Protein AF-A0A8B7IA85-F1 (afdb_monomer)

Sequence (196 aa):
MTSGELALYTLALLSSCQSPRRVRALGHTVDVLRRLQERTDEEVAYLGPPRACPLPDVVLPEKPKLKFMEKVPAVPKVRREPALGGGYLHWGHFEMMRLTIGRCMDPKTMFCEFGEVKAFLTQVARKLPFPAAAVSRDTLQRMREEEEEKRLHNQNPWTFERIVTANMLGMRKYLSPYDLKFKGRYWGKFFLKHRV

Foldseek 3Di:
DPPVLVVLQVVQCVVDPDRQCFDDDPNDGDNSSVVVVVVVVVVCVVVPDPPDQPPPPDDQDPCNADDQDDQDDPDDDPDDDDQLFPPDDHSVLVVVVRVLCVVQDDPVPDDDDVVSVQVSVVVSQVPGSYRDHDDDPVRVVVLVVVVVCCVVPVPDPDFLLVCVVVCPPVCVVPDDPVCNVVRPQDDPRDGNSPHD

Mean predicted aligned error: 14.48 Å

Secondary structure (DSSP, 8-state):
--HHHHHHHHHHHHH-SS-TTSEEETTEEE-HHHHHHHHHHHHHHHT-S------TT-PPPS--SPPPPP---SS--S----TTSTT---HHHHHHHHHHHHHH--TTT----HHHHHHHHHHHHHTSSS------HHHHHHHHHHHHHHHHT---S--HHHHHHTTGGGGGGTS-HHHHHHTT-EETTEE-TT--

Nearest PDB structures (foldseek):
  7odr-assembly1_N  TM=8.904E-01  e=6.782E-14  Homo sapiens
  7of3-assembly1_N  TM=8.822E-01  e=7.663E-14  Homo sapiens
  7ods-assembly1_N  TM=8.660E-01  e=5.312E-14  Homo sapiens
  7po4-assembly1_N  TM=8.841E-01  e=4.237E-13  Homo sapiens
  8qu1-assembly1_N  TM=8.632E-01  e=1.272E-12  Homo sapiens

pLDDT: mean 78.0, std 13.22, range [48.0, 95.69]

Solvent-accessible surface area (backbone atoms only — not comparable to full-atom values): 12515 Å² total; per-residue (Å²): 127,53,75,66,56,49,52,54,50,50,56,42,51,76,72,48,96,56,63,46,70,62,39,78,55,98,93,39,79,41,46,50,59,60,54,52,48,54,51,51,51,52,53,46,58,73,69,40,77,77,85,66,81,78,64,93,83,68,78,82,60,98,70,78,66,79,76,85,77,80,90,72,70,100,58,86,76,92,70,85,76,75,48,57,33,94,88,47,76,54,67,68,55,57,52,50,46,47,53,55,50,62,73,76,54,50,88,90,77,62,78,84,50,66,77,72,50,43,60,59,40,42,55,50,24,71,72,44,71,45,98,56,78,68,73,53,75,67,58,49,49,50,56,50,50,56,50,49,49,51,52,72,67,48,82,63,91,78,43,60,54,58,42,59,74,68,38,49,96,58,49,58,82,83,50,58,81,62,40,74,78,50,46,67,33,54,58,91,68,44,76,45,85,90,57,109

Structure (mmCIF, N/CA/C/O backbone):
data_AF-A0A8B7IA85-F1
#
_entry.id   AF-A0A8B7IA85-F1
#
loop_
_atom_site.group_PDB
_atom_site.id
_atom_site.type_symbol
_atom_site.label_atom_id
_atom_site.label_alt_id
_atom_site.label_comp_id
_atom_site.label_asym_id
_atom_site.label_entity_id
_atom_site.label_seq_id
_atom_site.pdbx_PDB_ins_code
_atom_site.Cartn_x
_atom_site.Cartn_y
_atom_site.Cartn_z
_atom_site.occupancy
_atom_site.B_iso_or_equiv
_atom_site.auth_seq_id
_atom_site.auth_comp_id
_atom_site.auth_asym_id
_atom_site.auth_atom_id
_atom_site.pdbx_PDB_model_num
ATOM 1 N N . MET A 1 1 ? -45.341 -2.768 28.228 1.00 51.25 1 MET A N 1
ATOM 2 C CA . MET A 1 1 ? -44.734 -1.469 28.568 1.00 51.25 1 MET A CA 1
ATOM 3 C C . MET A 1 1 ? -43.228 -1.650 28.532 1.00 51.25 1 MET A C 1
ATOM 5 O O . MET A 1 1 ? -42.588 -1.781 29.570 1.00 51.25 1 MET A O 1
ATOM 9 N N . THR A 1 2 ? -42.665 -1.756 27.330 1.00 66.81 2 THR A N 1
ATOM 10 C CA . THR A 1 2 ? -41.214 -1.619 27.142 1.00 66.81 2 THR A CA 1
ATOM 11 C C . THR A 1 2 ? -40.814 -0.174 27.470 1.00 66.81 2 THR A C 1
ATOM 13 O O . THR A 1 2 ? -41.658 0.725 27.460 1.00 66.81 2 THR A O 1
ATOM 16 N N . SER A 1 3 ? -39.545 0.081 27.792 1.00 59.31 3 SER A N 1
ATOM 17 C CA . SER A 1 3 ? -39.068 1.444 28.088 1.00 59.31 3 SER A CA 1
ATOM 18 C C . SER A 1 3 ? -39.366 2.431 26.947 1.00 59.31 3 SER A C 1
ATOM 20 O O . SER A 1 3 ? -39.678 3.590 27.212 1.00 59.31 3 SER A O 1
ATOM 22 N N . GLY A 1 4 ? -39.358 1.954 25.695 1.00 66.56 4 GLY A N 1
ATOM 23 C CA . GLY A 1 4 ? -39.758 2.723 24.513 1.00 66.56 4 GLY A CA 1
ATOM 24 C C . GLY A 1 4 ? -41.249 3.075 24.486 1.00 66.56 4 GLY A C 1
ATOM 25 O O . GLY A 1 4 ? -41.596 4.236 24.289 1.00 66.56 4 GLY A O 1
ATOM 26 N N . GLU A 1 5 ? -42.139 2.118 24.774 1.00 65.75 5 GLU A N 1
ATOM 27 C CA . GLU A 1 5 ? -43.586 2.381 24.871 1.00 65.75 5 GLU A CA 1
ATOM 28 C C . GLU A 1 5 ? -43.911 3.410 25.965 1.00 65.75 5 GLU A C 1
ATOM 30 O O . GLU A 1 5 ? -44.776 4.264 25.778 1.00 65.75 5 GLU A O 1
ATOM 35 N N . LEU A 1 6 ? -43.203 3.348 27.099 1.00 69.44 6 LEU A N 1
ATOM 36 C CA . LEU A 1 6 ? -43.342 4.300 28.204 1.00 69.44 6 LEU A CA 1
ATOM 37 C C . LEU A 1 6 ? -42.884 5.711 27.806 1.00 69.44 6 LEU A C 1
ATOM 39 O O . LEU A 1 6 ? -43.580 6.672 28.118 1.00 69.44 6 LEU A O 1
ATOM 43 N N . ALA A 1 7 ? -41.764 5.836 27.086 1.00 70.19 7 ALA A N 1
ATOM 44 C CA . ALA A 1 7 ? -41.242 7.118 26.605 1.00 70.19 7 ALA A CA 1
ATOM 45 C C . ALA A 1 7 ? -42.155 7.778 25.556 1.00 70.19 7 ALA A C 1
ATOM 47 O O . ALA A 1 7 ? -42.387 8.985 25.590 1.00 70.19 7 ALA A O 1
ATOM 48 N N . LEU A 1 8 ? -42.729 6.988 24.645 1.00 68.25 8 LEU A N 1
ATOM 49 C CA . LEU A 1 8 ? -43.705 7.488 23.673 1.00 68.25 8 LEU A CA 1
ATOM 50 C C . LEU A 1 8 ? -44.998 7.943 24.359 1.00 68.25 8 LEU A C 1
ATOM 52 O O . LEU A 1 8 ? -45.561 8.982 24.014 1.00 68.25 8 LEU A O 1
ATOM 56 N N . TYR A 1 9 ? -45.447 7.197 25.371 1.00 69.12 9 TYR A N 1
ATOM 57 C CA . TYR A 1 9 ? -46.640 7.532 26.143 1.00 69.12 9 TYR A CA 1
ATOM 58 C C . TYR A 1 9 ? -46.458 8.805 26.984 1.00 69.12 9 TYR A C 1
ATOM 60 O O . TYR A 1 9 ? -47.377 9.621 27.057 1.00 69.12 9 TYR A O 1
ATOM 68 N N . THR A 1 10 ? -45.279 9.025 27.576 1.00 70.81 10 THR A N 1
ATOM 69 C CA . THR A 1 10 ? -44.976 10.251 28.333 1.00 70.81 10 THR A CA 1
ATOM 70 C C . THR A 1 10 ? -44.849 11.474 27.430 1.00 70.81 10 THR A C 1
ATOM 72 O O . THR A 1 10 ? -45.408 12.514 27.763 1.00 70.81 10 THR A O 1
ATOM 75 N N . LEU A 1 11 ? -44.211 11.364 26.260 1.00 68.31 11 LEU A N 1
ATOM 76 C CA . LEU A 1 11 ? -44.170 12.447 25.265 1.00 68.31 11 LEU A CA 1
ATOM 77 C C . LEU A 1 11 ? -45.572 12.818 24.754 1.00 68.31 11 LEU A C 1
ATOM 79 O O . LEU A 1 11 ? -45.899 13.997 24.594 1.00 68.31 11 LEU A O 1
ATOM 83 N N . ALA A 1 12 ? -46.427 11.817 24.544 1.00 68.25 12 ALA A N 1
ATOM 84 C CA . ALA A 1 12 ? -47.807 12.040 24.132 1.00 68.25 12 ALA A CA 1
ATOM 85 C C . ALA A 1 12 ? -48.660 12.676 25.252 1.00 68.25 12 ALA A C 1
ATOM 87 O O . ALA A 1 12 ? -49.490 13.537 24.977 1.00 68.25 12 ALA A O 1
ATOM 88 N N . LEU A 1 13 ? -48.424 12.321 26.520 1.00 65.38 13 LEU A N 1
ATOM 89 C CA . LEU A 1 13 ? -49.080 12.952 27.675 1.00 65.38 13 LEU A CA 1
ATOM 90 C C . LEU A 1 13 ? -48.620 14.394 27.917 1.00 65.38 13 LEU A C 1
ATOM 92 O O . LEU A 1 13 ? -49.440 15.243 28.259 1.00 65.38 13 LEU A O 1
ATOM 96 N N . LEU A 1 14 ? -47.327 14.677 27.733 1.00 67.19 14 LEU A N 1
ATOM 97 C CA . LEU A 1 14 ? -46.756 16.018 27.896 1.00 67.19 14 LEU A CA 1
ATOM 98 C C . LEU A 1 14 ? -47.255 17.007 26.831 1.00 67.19 14 LEU A C 1
ATOM 100 O O . LEU A 1 14 ? -47.177 18.213 27.048 1.00 67.19 14 LEU A O 1
ATOM 104 N N . SER A 1 15 ? -47.763 16.517 25.694 1.00 65.25 15 SER A N 1
ATOM 105 C CA . SER A 1 15 ? -48.155 17.358 24.559 1.00 65.25 15 SER A CA 1
ATOM 106 C C . SER A 1 15 ? -49.633 17.769 24.524 1.00 65.25 15 SER A C 1
ATOM 108 O O . SER A 1 15 ? -49.897 18.802 23.916 1.00 65.25 15 SER A O 1
ATOM 110 N N . SER A 1 16 ? -50.589 17.066 25.165 1.00 56.81 16 SER A N 1
ATOM 111 C CA . SER A 1 16 ? -51.973 17.547 25.437 1.00 56.81 16 SER A CA 1
ATOM 112 C C . SER A 1 16 ? -52.838 16.517 26.198 1.00 56.81 16 SER A C 1
ATOM 114 O O . SER A 1 16 ? -52.847 15.334 25.876 1.00 56.81 16 SER A O 1
ATOM 116 N N . CYS A 1 17 ? -53.632 16.978 27.172 1.00 55.31 17 CYS A N 1
ATOM 117 C CA . CYS A 1 17 ? -54.330 16.208 28.221 1.00 55.31 17 CYS A CA 1
ATOM 118 C C . CYS A 1 17 ? -55.519 15.290 27.813 1.00 55.31 17 CYS A C 1
ATOM 120 O O . CYS A 1 17 ? -56.555 15.301 28.477 1.00 55.31 17 CYS A O 1
ATOM 122 N N . GLN A 1 18 ? -55.407 14.437 26.793 1.00 62.06 18 GLN A N 1
ATOM 123 C CA . GLN A 1 18 ? -56.353 13.324 26.569 1.00 62.06 18 GLN A CA 1
ATOM 124 C C . GLN A 1 18 ? -55.619 12.035 26.203 1.00 62.06 18 GLN A C 1
ATOM 126 O O . GLN A 1 18 ? -54.483 12.060 25.744 1.00 62.06 18 GLN A O 1
ATOM 131 N N . SER A 1 19 ? -56.278 10.889 26.416 1.00 64.06 19 SER A N 1
ATOM 132 C CA . SER A 1 19 ? -55.722 9.569 26.107 1.00 64.06 19 SER A CA 1
ATOM 133 C C . SER A 1 19 ? -55.125 9.544 24.684 1.00 64.06 19 SER A C 1
ATOM 135 O O . SER A 1 19 ? -55.883 9.718 23.724 1.00 64.06 19 SER A O 1
ATOM 137 N N . PRO A 1 20 ? -53.814 9.282 24.517 1.00 65.50 20 PRO A N 1
ATOM 138 C CA . PRO A 1 20 ? -53.081 9.518 23.262 1.00 65.50 20 PRO A CA 1
ATOM 139 C C . PRO A 1 20 ? -53.508 8.630 22.080 1.00 65.50 20 PRO A C 1
ATOM 141 O O . PRO A 1 20 ? -53.162 8.900 20.933 1.00 65.50 20 PRO A O 1
ATOM 144 N N . ARG A 1 21 ? -54.320 7.599 22.350 1.00 66.19 21 ARG A N 1
ATOM 145 C CA . ARG A 1 21 ? -54.950 6.726 21.345 1.00 66.19 21 ARG A CA 1
ATOM 146 C C . ARG A 1 21 ? -56.191 7.327 20.678 1.00 66.19 21 ARG A C 1
ATOM 148 O O . ARG A 1 21 ? -56.665 6.805 19.676 1.00 66.19 21 ARG A O 1
ATOM 155 N N . ARG A 1 22 ? -56.788 8.365 21.269 1.00 65.62 22 ARG A N 1
ATOM 156 C CA . ARG A 1 22 ? -58.039 8.980 20.799 1.00 65.62 22 ARG A CA 1
ATOM 157 C C . ARG A 1 22 ? -57.952 10.497 20.899 1.00 65.62 22 ARG A C 1
ATOM 159 O O . ARG A 1 22 ? -58.697 11.117 21.651 1.00 65.62 22 ARG A O 1
ATOM 166 N N . VAL A 1 23 ? -57.053 11.086 20.118 1.00 67.50 23 VAL A N 1
ATOM 167 C CA . VAL A 1 23 ? -56.949 12.543 19.993 1.00 67.50 23 VAL A CA 1
ATOM 168 C C . VAL A 1 23 ? -57.817 12.986 18.821 1.00 67.50 23 VAL A C 1
ATOM 170 O O . VAL A 1 23 ? -57.671 12.484 17.709 1.00 67.50 23 VAL A O 1
ATOM 173 N N . ARG A 1 24 ? -58.771 13.888 19.058 1.00 63.16 24 ARG A N 1
ATOM 174 C CA . ARG A 1 24 ? -59.610 14.447 17.989 1.00 63.16 24 ARG A CA 1
ATOM 175 C C . ARG A 1 24 ? -58.941 15.692 17.417 1.00 63.16 24 ARG A C 1
ATOM 177 O O . ARG A 1 24 ? -58.826 16.692 18.114 1.00 63.16 24 ARG A O 1
ATOM 184 N N . ALA A 1 25 ? -58.548 15.640 16.149 1.00 63.09 25 ALA A N 1
ATOM 185 C CA . ALA A 1 25 ? -58.023 16.781 15.406 1.00 63.09 25 ALA A CA 1
ATOM 186 C C . ALA A 1 25 ? -58.759 16.883 14.061 1.00 63.09 25 ALA A C 1
ATOM 188 O O . ALA A 1 25 ? -58.946 15.873 13.386 1.00 63.09 25 ALA A O 1
ATOM 189 N N . LEU A 1 26 ? -59.215 18.087 13.689 1.00 62.44 26 LEU A N 1
ATOM 190 C CA . LEU A 1 26 ? -59.900 18.363 12.410 1.00 62.44 26 LEU A CA 1
ATOM 191 C C . LEU A 1 26 ? -61.095 17.428 12.106 1.00 62.44 26 LEU A C 1
ATOM 193 O O . LEU A 1 26 ? -61.311 17.034 10.968 1.00 62.44 26 LEU A O 1
ATOM 197 N N . GLY A 1 27 ? -61.862 17.037 13.130 1.00 68.31 27 GLY A N 1
ATOM 198 C CA . GLY A 1 27 ? -63.028 16.154 12.973 1.00 68.31 27 GLY A CA 1
ATOM 199 C C . GLY A 1 27 ? -62.714 14.653 12.883 1.00 68.31 27 GLY A C 1
ATOM 200 O O . GLY A 1 27 ? -63.641 13.847 12.873 1.00 68.31 27 GLY A O 1
ATOM 201 N N . HIS A 1 28 ? -61.438 14.257 12.906 1.00 71.62 28 HIS A N 1
ATOM 202 C CA . HIS A 1 28 ? -61.013 12.857 12.860 1.00 71.62 28 HIS A CA 1
ATOM 203 C C . HIS A 1 28 ? -60.334 12.423 14.165 1.00 71.62 28 HIS A C 1
ATOM 205 O O . HIS A 1 28 ? -59.654 13.203 14.832 1.00 71.62 28 HIS A O 1
ATOM 211 N N . THR A 1 29 ? -60.522 11.159 14.549 1.00 74.06 29 THR A N 1
ATOM 212 C CA . THR A 1 29 ? -59.784 10.531 15.653 1.00 74.06 29 THR A CA 1
ATOM 213 C C . THR A 1 29 ? -58.438 10.028 15.147 1.00 74.06 29 THR A C 1
ATOM 215 O O . THR A 1 29 ? -58.395 9.144 14.293 1.00 74.06 29 THR A O 1
ATOM 218 N N . VAL A 1 30 ? -57.352 10.575 15.684 1.00 70.56 30 VAL A N 1
ATOM 219 C CA . VAL A 1 30 ? -55.972 10.234 15.338 1.00 70.56 30 VAL A CA 1
ATOM 220 C C . VAL A 1 30 ? -55.330 9.504 16.517 1.00 70.56 30 VAL A C 1
ATOM 222 O O . VAL A 1 30 ? -55.415 9.957 17.662 1.00 70.56 30 VAL A O 1
ATOM 225 N N . ASP A 1 31 ? -54.695 8.366 16.229 1.00 76.06 31 ASP A N 1
ATOM 226 C CA . ASP A 1 31 ? -53.862 7.642 17.191 1.00 76.06 31 ASP A CA 1
ATOM 227 C C . ASP A 1 31 ? -52.425 8.166 17.101 1.00 76.06 31 ASP A C 1
ATOM 229 O O . ASP A 1 31 ? -51.689 7.888 16.148 1.00 76.06 31 ASP A O 1
ATOM 233 N N . VAL A 1 32 ? -52.046 8.976 18.088 1.00 73.62 32 VAL A N 1
ATOM 234 C CA . VAL A 1 32 ? -50.748 9.654 18.124 1.00 73.62 32 VAL A CA 1
ATOM 235 C C . VAL A 1 32 ? -49.622 8.652 18.377 1.00 73.62 32 VAL A C 1
ATOM 237 O O . 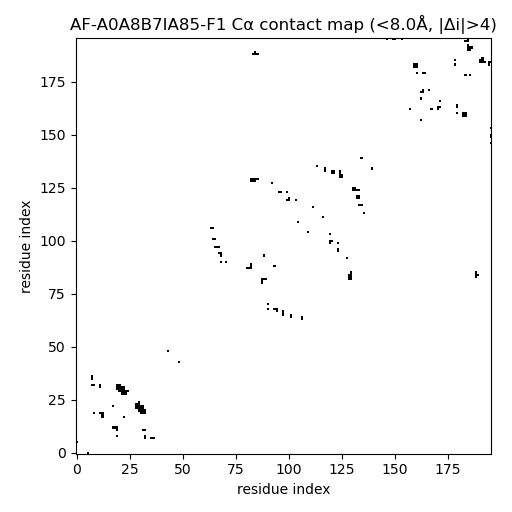VAL A 1 32 ? -48.528 8.828 17.847 1.00 73.62 32 VAL A O 1
ATOM 240 N N . LEU A 1 33 ? -49.886 7.560 19.106 1.00 74.44 33 LEU A N 1
ATOM 241 C CA . LEU A 1 33 ? -48.872 6.541 19.392 1.00 74.44 33 LEU A CA 1
ATOM 242 C C . LEU A 1 33 ? -48.433 5.827 18.117 1.00 74.44 33 LEU A C 1
ATOM 244 O O . LEU A 1 33 ? -47.240 5.635 17.909 1.00 74.44 33 LEU A O 1
ATOM 248 N N . ARG A 1 34 ? -49.385 5.489 17.240 1.00 77.56 34 ARG A N 1
ATOM 249 C CA . ARG A 1 34 ? -49.077 4.821 15.970 1.00 77.56 34 ARG A CA 1
ATOM 250 C C . ARG A 1 34 ? -48.246 5.712 15.051 1.00 77.56 34 ARG A C 1
ATOM 252 O O . ARG A 1 34 ? -47.284 5.247 14.459 1.00 77.56 34 ARG A O 1
ATOM 259 N N . ARG A 1 35 ? -48.588 7.002 14.978 1.00 77.44 35 ARG A N 1
ATOM 260 C CA . ARG A 1 35 ? -47.853 7.992 14.175 1.00 77.44 35 ARG A CA 1
ATOM 261 C C . ARG A 1 35 ? -46.441 8.239 14.690 1.00 77.44 35 ARG A C 1
ATOM 263 O O . ARG A 1 35 ? -45.520 8.353 13.890 1.00 77.44 35 ARG A O 1
ATOM 270 N N . LEU A 1 36 ? -46.278 8.339 16.008 1.00 73.75 36 LEU A N 1
ATOM 271 C CA . LEU A 1 36 ? -44.959 8.501 16.609 1.00 73.75 36 LEU A CA 1
ATOM 272 C C . LEU A 1 36 ? -44.107 7.249 16.404 1.00 73.75 36 LEU A C 1
ATOM 274 O O . LEU A 1 36 ? -42.955 7.397 16.021 1.00 73.75 36 LEU A O 1
ATOM 278 N N . GLN A 1 37 ? -44.691 6.056 16.567 1.00 80.69 37 GLN A N 1
ATOM 279 C CA . GLN A 1 37 ? -44.028 4.776 16.309 1.00 80.69 37 GLN A CA 1
ATOM 280 C C . GLN A 1 37 ? -43.561 4.665 14.849 1.00 80.69 37 GLN A C 1
ATOM 282 O O . GLN A 1 37 ? -42.383 4.421 14.613 1.00 80.69 37 GLN A O 1
ATOM 287 N N . GLU A 1 38 ? -44.451 4.933 13.883 1.00 81.50 38 GLU A N 1
ATOM 288 C CA . GLU A 1 38 ? -44.131 4.945 12.445 1.00 81.50 38 GLU A CA 1
ATOM 289 C C . GLU A 1 38 ? -42.947 5.881 12.147 1.00 81.50 38 GLU A C 1
ATOM 291 O O . GLU A 1 38 ? -41.993 5.485 11.484 1.00 81.50 38 GLU A O 1
ATOM 296 N N . ARG A 1 39 ? -42.956 7.102 12.698 1.00 79.44 39 ARG A N 1
ATOM 297 C CA . ARG A 1 39 ? -41.880 8.075 12.471 1.00 79.44 39 ARG A CA 1
ATOM 298 C C . ARG A 1 39 ? -40.568 7.679 13.151 1.00 79.44 39 ARG A C 1
ATOM 300 O O . ARG A 1 39 ? -39.503 7.899 12.583 1.00 79.44 39 ARG A O 1
ATOM 307 N N . THR A 1 40 ? -40.622 7.102 14.353 1.00 79.50 40 THR A N 1
ATOM 308 C CA . THR A 1 40 ? -39.421 6.567 15.007 1.00 79.50 40 THR A CA 1
ATOM 309 C C . THR A 1 40 ? -38.856 5.376 14.247 1.00 79.50 40 THR A C 1
ATOM 311 O O . THR A 1 40 ? -37.643 5.280 14.127 1.00 79.50 40 THR A O 1
ATOM 314 N N . ASP A 1 41 ? -39.700 4.510 13.685 1.00 78.12 41 ASP A N 1
ATOM 315 C CA . ASP A 1 41 ? -39.254 3.364 12.889 1.00 78.12 41 ASP A CA 1
ATOM 316 C C . ASP A 1 41 ? -38.630 3.827 11.558 1.00 78.12 41 ASP A C 1
ATOM 318 O O . ASP A 1 41 ? -37.598 3.295 11.149 1.00 78.12 41 ASP A O 1
ATOM 322 N N . GLU A 1 42 ? -39.179 4.868 10.920 1.00 79.44 42 GLU A N 1
ATOM 323 C CA . GLU A 1 42 ? -38.586 5.529 9.744 1.00 79.44 42 GLU A CA 1
ATOM 324 C C . GLU A 1 42 ? -37.231 6.186 10.059 1.00 79.44 42 GLU A C 1
ATOM 326 O O . GLU A 1 42 ? -36.266 6.017 9.309 1.00 79.44 42 GLU A O 1
ATOM 331 N N . GLU A 1 43 ? -37.120 6.907 11.180 1.00 73.88 43 GLU A N 1
ATOM 332 C CA . GLU A 1 43 ? -35.859 7.526 11.608 1.00 73.88 43 GLU A CA 1
ATOM 333 C C . GLU A 1 43 ? -34.810 6.470 11.999 1.00 73.88 43 GLU A C 1
ATOM 335 O O . GLU A 1 43 ? -33.641 6.596 11.630 1.00 73.88 43 GLU A O 1
ATOM 340 N N . VAL A 1 44 ? -35.208 5.386 12.671 1.00 71.94 44 VAL A N 1
ATOM 341 C CA . VAL A 1 44 ? -34.321 4.258 13.005 1.00 71.94 44 VAL A CA 1
ATOM 342 C C . VAL A 1 44 ? -33.887 3.499 11.746 1.00 71.94 44 VAL A C 1
ATOM 344 O O . VAL A 1 44 ? -32.727 3.105 11.648 1.00 71.94 44 VAL A O 1
ATOM 347 N N . ALA A 1 45 ? -34.759 3.349 10.744 1.00 73.44 45 ALA A N 1
ATOM 348 C CA . ALA A 1 45 ? -34.395 2.768 9.451 1.00 73.44 45 ALA A CA 1
ATOM 349 C C . ALA A 1 45 ? -33.377 3.637 8.687 1.00 73.44 45 ALA A C 1
ATOM 351 O O . ALA A 1 45 ? -32.454 3.096 8.074 1.00 73.44 45 ALA A O 1
ATOM 352 N N . TYR A 1 46 ? -33.493 4.969 8.762 1.00 67.94 46 TYR A N 1
ATOM 353 C CA . TYR A 1 46 ? -32.526 5.907 8.173 1.00 67.94 46 TYR A CA 1
ATOM 354 C C . TYR A 1 46 ? -31.159 5.874 8.875 1.00 67.94 46 TYR A C 1
ATOM 356 O O . TYR A 1 46 ? -30.121 6.014 8.228 1.00 67.94 46 TYR A O 1
ATOM 364 N N . LEU A 1 47 ? -31.140 5.638 10.190 1.00 68.06 47 LEU A N 1
ATOM 365 C CA . LEU A 1 47 ? -29.908 5.455 10.965 1.00 68.06 47 LEU A CA 1
ATOM 366 C C . LEU A 1 47 ? -29.210 4.111 10.679 1.00 68.06 47 LEU A C 1
ATOM 368 O O . LEU A 1 47 ? -28.065 3.913 11.097 1.00 68.06 47 LEU A O 1
ATOM 372 N N . GLY A 1 48 ? -29.864 3.228 9.916 1.00 60.06 48 GLY A N 1
ATOM 373 C CA . GLY A 1 48 ? -29.412 1.872 9.639 1.00 60.06 48 GLY A CA 1
ATOM 374 C C . GLY A 1 48 ? -29.535 0.969 10.871 1.00 60.06 48 GLY A C 1
ATOM 375 O O . GLY A 1 48 ? -29.699 1.451 11.995 1.00 60.06 48 GLY A O 1
ATOM 376 N N . PRO A 1 49 ? -29.452 -0.364 10.700 1.00 62.53 49 PRO A N 1
ATOM 377 C CA . PRO A 1 49 ? -29.359 -1.250 11.852 1.00 62.53 49 PRO A CA 1
ATOM 378 C C . PRO A 1 49 ? -28.177 -0.802 12.728 1.00 62.53 49 PRO A C 1
ATOM 380 O O . PRO A 1 49 ? -27.144 -0.397 12.175 1.00 62.53 49 PRO A O 1
ATOM 383 N N . PRO A 1 50 ? -28.287 -0.872 14.076 1.00 55.28 50 PRO A N 1
ATOM 384 C CA . PRO A 1 50 ? -27.122 -0.679 14.926 1.00 55.28 50 PRO A CA 1
ATOM 385 C C . PRO A 1 50 ? -26.023 -1.573 14.371 1.00 55.28 50 PRO A C 1
ATOM 387 O O . PRO A 1 50 ? -26.309 -2.707 13.975 1.00 55.28 50 PRO A O 1
ATOM 390 N N . ARG A 1 51 ? -24.797 -1.048 14.279 1.00 53.16 51 ARG A N 1
ATOM 391 C CA . ARG A 1 51 ? -23.630 -1.822 13.851 1.00 53.16 51 ARG A CA 1
ATOM 392 C C . ARG A 1 51 ? -23.440 -2.955 14.856 1.00 53.16 51 ARG A C 1
ATOM 394 O O . ARG A 1 51 ? -22.707 -2.820 15.828 1.00 53.16 51 ARG A O 1
ATOM 401 N N . ALA A 1 52 ? -24.190 -4.037 14.679 1.00 48.00 52 ALA A N 1
ATOM 402 C CA . ALA A 1 52 ? -24.032 -5.262 15.419 1.00 48.00 52 ALA A CA 1
ATOM 403 C C . ALA A 1 52 ? -22.585 -5.657 15.194 1.00 48.00 52 ALA A C 1
ATOM 405 O O . ALA A 1 52 ? -22.172 -5.703 14.035 1.00 48.00 52 ALA A O 1
ATOM 406 N N . CYS A 1 53 ? -21.833 -5.850 16.281 1.00 49.09 53 CYS A N 1
ATOM 407 C CA . CYS A 1 53 ? -20.442 -6.269 16.231 1.00 49.09 53 CYS A CA 1
ATOM 408 C C . CYS A 1 53 ? -20.329 -7.416 15.220 1.00 49.09 53 CYS A C 1
ATOM 410 O O . CYS A 1 53 ? -20.777 -8.529 15.516 1.00 49.09 53 CYS A O 1
ATOM 412 N N . PRO A 1 54 ? -19.803 -7.163 14.011 1.00 56.25 54 PRO A N 1
ATOM 413 C CA . PRO A 1 54 ? -19.525 -8.250 13.110 1.00 56.25 54 PRO A CA 1
ATOM 414 C C . PRO A 1 54 ? -18.328 -8.959 13.735 1.00 56.25 54 PRO A C 1
ATOM 416 O O . PRO A 1 54 ? -17.505 -8.315 14.382 1.00 56.25 54 PRO A O 1
ATOM 419 N N . LEU A 1 55 ? -18.188 -10.256 13.502 1.00 57.56 55 LEU A N 1
ATOM 420 C CA . LEU A 1 55 ? -17.126 -11.128 14.026 1.00 57.56 55 LEU A CA 1
ATOM 421 C C . LEU A 1 55 ? -17.455 -11.863 15.348 1.00 57.56 55 LEU A C 1
ATOM 423 O O . LEU A 1 55 ? -16.688 -11.770 16.307 1.00 57.56 55 LEU A O 1
ATOM 427 N N . PRO A 1 56 ? -18.514 -12.696 15.389 1.00 57.72 56 PRO A N 1
ATOM 428 C CA . PRO A 1 56 ? -18.599 -13.779 16.377 1.00 57.72 56 PRO A CA 1
ATOM 429 C C . PRO A 1 56 ? -17.444 -14.798 16.247 1.00 57.72 56 PRO A C 1
ATOM 431 O O . PRO A 1 56 ? -17.120 -15.478 17.215 1.00 57.72 56 PRO A O 1
ATOM 434 N N . ASP A 1 57 ? -16.783 -14.864 15.083 1.00 65.69 57 ASP A N 1
ATOM 435 C CA . ASP A 1 57 ? -15.780 -15.895 14.767 1.00 65.69 57 ASP A CA 1
ATOM 436 C C . ASP A 1 57 ? -14.319 -15.465 15.007 1.00 65.69 57 ASP A C 1
ATOM 438 O O . ASP A 1 57 ? -13.394 -16.254 14.802 1.00 65.69 57 ASP A O 1
ATOM 442 N N . VAL A 1 58 ? -14.064 -14.215 15.415 1.00 68.75 58 VAL A N 1
ATOM 443 C CA . VAL A 1 58 ? -12.692 -13.721 15.634 1.00 68.75 58 VAL A CA 1
ATOM 444 C C . VAL A 1 58 ? -12.340 -13.809 17.112 1.00 68.75 58 VAL A C 1
ATOM 446 O O . VAL A 1 58 ? -12.660 -12.932 17.909 1.00 68.75 58 VAL A O 1
ATOM 449 N N . VAL A 1 59 ? -11.632 -14.878 17.471 1.00 71.06 59 VAL A N 1
ATOM 450 C CA . VAL A 1 59 ? -11.090 -15.075 18.818 1.00 71.06 59 VAL A CA 1
ATOM 451 C C . VAL A 1 59 ? -9.747 -14.353 18.941 1.00 71.06 59 VAL A C 1
ATOM 453 O O . VAL A 1 59 ? -8.815 -14.604 18.172 1.00 71.06 59 VAL A O 1
ATOM 456 N N . LEU A 1 60 ? -9.630 -13.455 19.922 1.00 71.38 60 LEU A N 1
ATOM 457 C CA . LEU A 1 60 ? -8.363 -12.795 20.237 1.00 71.38 60 LEU A CA 1
ATOM 458 C C . LEU A 1 60 ? -7.387 -13.793 20.888 1.00 71.38 60 LEU A C 1
ATOM 460 O O . LEU A 1 60 ? -7.779 -14.530 21.793 1.00 71.38 60 LEU A O 1
ATOM 464 N N . PRO A 1 61 ? -6.104 -13.809 20.484 1.00 78.88 61 PRO A N 1
ATOM 465 C CA . PRO A 1 61 ? -5.105 -14.664 21.115 1.00 78.88 61 PRO A CA 1
ATOM 466 C C . PRO A 1 61 ? -4.782 -14.188 22.541 1.00 78.88 61 PRO A C 1
ATOM 468 O O . PRO A 1 61 ? -4.837 -12.993 22.829 1.00 78.88 61 PRO A O 1
ATOM 471 N N . GLU A 1 62 ? -4.324 -15.099 23.411 1.00 77.69 62 GLU A N 1
ATOM 472 C CA . GLU A 1 62 ? -3.961 -14.802 24.815 1.00 77.69 62 GLU A CA 1
ATOM 473 C C . GLU A 1 62 ? -2.919 -13.677 24.969 1.00 77.69 62 GLU A C 1
ATOM 475 O O . GLU A 1 62 ? -2.860 -12.987 25.988 1.00 77.69 62 GLU A O 1
ATOM 480 N N . LYS A 1 63 ? -2.082 -13.472 23.943 1.00 80.25 63 LYS A N 1
ATOM 481 C CA . LYS A 1 63 ? -1.076 -12.403 23.873 1.00 80.25 63 LYS A CA 1
ATOM 482 C C . LYS A 1 63 ? -1.381 -11.475 22.691 1.00 80.25 63 LYS A C 1
ATOM 484 O O . LYS A 1 63 ? -0.749 -11.609 21.644 1.00 80.25 63 LYS A O 1
ATOM 489 N N . PRO A 1 64 ? -2.313 -10.518 22.850 1.00 74.88 64 PRO A N 1
ATOM 490 C CA . PRO A 1 64 ? -2.755 -9.642 21.761 1.00 74.88 64 PRO A CA 1
ATOM 491 C C . PRO A 1 64 ? -1.748 -8.528 21.436 1.00 74.88 64 PRO A C 1
ATOM 493 O O . PRO A 1 64 ? -1.795 -7.931 20.365 1.00 74.88 64 PRO A O 1
ATOM 496 N N . LYS A 1 65 ? -0.813 -8.235 22.350 1.00 80.00 65 LYS A N 1
ATOM 497 C CA . LYS A 1 65 ? 0.212 -7.202 22.158 1.00 80.00 65 LYS A CA 1
ATOM 498 C C . LYS A 1 65 ? 1.403 -7.740 21.365 1.00 80.00 65 LYS A C 1
ATOM 500 O O . LYS A 1 65 ? 1.835 -8.876 21.553 1.00 80.00 65 LYS A O 1
ATOM 505 N N . LEU A 1 66 ? 1.988 -6.875 20.538 1.00 79.25 66 LEU A N 1
ATOM 506 C CA . LEU A 1 66 ? 3.200 -7.179 19.779 1.00 79.25 66 LEU A CA 1
ATOM 507 C C . LEU A 1 66 ? 4.356 -7.574 20.710 1.00 79.25 66 LEU A C 1
ATOM 509 O O . LEU A 1 66 ? 4.678 -6.857 21.666 1.00 79.25 66 LEU A O 1
ATOM 513 N N . LYS A 1 67 ? 4.998 -8.708 20.401 1.00 78.56 67 LYS A N 1
ATOM 514 C CA . LYS A 1 67 ? 6.166 -9.202 21.137 1.00 78.56 67 LYS A CA 1
ATOM 515 C C . LYS A 1 67 ? 7.287 -8.168 21.082 1.00 78.56 67 LYS A C 1
ATOM 517 O O . LYS A 1 67 ? 7.550 -7.570 20.040 1.00 78.56 67 LYS A O 1
ATOM 522 N N . PHE A 1 68 ? 7.943 -7.964 22.219 1.00 79.88 68 PHE A N 1
ATOM 523 C CA . PHE A 1 68 ? 9.184 -7.207 22.252 1.00 79.88 68 PHE A CA 1
ATOM 524 C C . PHE A 1 68 ? 10.237 -7.938 21.413 1.00 79.88 68 PHE A C 1
ATOM 526 O O . PHE A 1 68 ? 10.371 -9.157 21.515 1.00 79.88 68 PHE A O 1
ATOM 533 N N . MET A 1 69 ? 10.949 -7.197 20.566 1.00 72.31 69 MET A N 1
ATOM 534 C CA . MET A 1 69 ? 12.062 -7.733 19.791 1.00 72.31 69 MET A CA 1
ATOM 535 C C . MET A 1 69 ? 13.364 -7.311 20.460 1.00 72.31 69 MET A C 1
ATOM 537 O O . MET A 1 69 ? 13.648 -6.116 20.577 1.00 72.31 69 MET A O 1
ATOM 541 N N . GLU A 1 70 ? 14.167 -8.287 20.877 1.00 70.19 70 GLU A N 1
ATOM 542 C CA . GLU A 1 70 ? 15.505 -8.016 21.391 1.00 70.19 70 GLU A CA 1
ATOM 543 C C . GLU A 1 70 ? 16.381 -7.367 20.312 1.00 70.19 70 GLU A C 1
ATOM 545 O O . GLU A 1 70 ? 16.295 -7.661 19.114 1.00 70.19 70 GLU A O 1
ATOM 550 N N . LYS A 1 71 ? 17.233 -6.440 20.741 1.00 66.31 71 LYS A N 1
ATOM 551 C CA . LYS A 1 71 ? 18.164 -5.727 19.869 1.00 66.31 71 LYS A CA 1
ATOM 552 C C . LYS A 1 71 ? 19.338 -6.651 19.529 1.00 66.31 71 LYS A C 1
ATOM 554 O O . LYS A 1 71 ? 20.306 -6.681 20.278 1.00 66.31 71 LYS A O 1
ATOM 559 N N . VAL A 1 72 ? 19.289 -7.391 18.416 1.00 58.59 72 VAL A N 1
ATOM 560 C CA . VAL A 1 72 ? 20.407 -8.284 18.024 1.00 58.59 72 VAL A CA 1
ATOM 561 C C . VAL A 1 72 ? 20.673 -8.269 16.498 1.00 58.59 72 VAL A C 1
ATOM 563 O O . VAL A 1 72 ? 19.765 -7.947 15.726 1.00 58.59 72 VAL A O 1
ATOM 566 N N . PRO A 1 73 ? 21.930 -8.500 16.038 1.00 58.00 73 PRO A N 1
ATOM 567 C CA . PRO A 1 73 ? 22.792 -9.588 16.499 1.00 58.00 73 PRO A CA 1
ATOM 568 C C . PRO A 1 73 ? 24.010 -9.142 17.326 1.00 58.00 73 PRO A C 1
ATOM 570 O O . PRO A 1 73 ? 24.539 -8.051 17.139 1.00 58.00 73 PRO A O 1
ATOM 573 N N . ALA A 1 74 ? 24.516 -10.057 18.160 1.00 57.12 74 ALA A N 1
ATOM 574 C CA . ALA A 1 74 ? 25.848 -10.022 18.774 1.00 57.12 74 ALA A CA 1
ATOM 575 C C . ALA A 1 74 ? 26.987 -10.163 17.734 1.00 57.12 74 ALA A C 1
ATOM 577 O O . ALA A 1 74 ? 28.153 -10.293 18.087 1.00 57.12 74 ALA A O 1
ATOM 578 N N . VAL A 1 75 ? 26.646 -10.139 16.441 1.00 57.62 75 VAL A N 1
ATOM 579 C CA . VAL A 1 75 ? 27.567 -10.198 15.309 1.00 57.62 75 VAL A CA 1
ATOM 580 C C . VAL A 1 75 ? 27.668 -8.793 14.705 1.00 57.62 75 VAL A C 1
ATOM 582 O O . VAL A 1 75 ? 26.642 -8.223 14.312 1.00 57.62 75 VAL A O 1
ATOM 585 N N . PRO A 1 76 ? 28.870 -8.205 14.608 1.00 56.09 76 PRO A N 1
ATOM 586 C CA . PRO A 1 76 ? 29.036 -6.882 14.026 1.00 56.09 76 PRO A CA 1
ATOM 587 C C . PRO A 1 76 ? 28.648 -6.912 12.542 1.00 56.09 76 PRO A C 1
ATOM 589 O O . PRO A 1 76 ? 29.212 -7.653 11.740 1.00 56.09 76 PRO A O 1
ATOM 592 N N . LYS A 1 77 ? 27.661 -6.097 12.153 1.00 57.78 77 LYS A N 1
ATOM 593 C CA . LYS A 1 77 ? 27.294 -5.925 10.740 1.00 57.78 77 LYS A CA 1
ATOM 594 C C . LYS A 1 77 ? 28.390 -5.126 10.028 1.00 57.78 77 LYS A C 1
ATOM 596 O O . LYS A 1 77 ? 28.579 -3.951 10.329 1.00 57.78 77 LYS A O 1
ATOM 601 N N . VAL A 1 78 ? 29.061 -5.758 9.063 1.00 61.22 78 VAL A N 1
ATOM 602 C CA . VAL A 1 78 ? 30.222 -5.217 8.324 1.00 61.22 78 VAL A CA 1
ATOM 603 C C . VAL A 1 78 ? 29.849 -4.083 7.348 1.00 61.22 78 VAL A C 1
ATOM 605 O O . VAL A 1 78 ? 30.699 -3.273 6.993 1.00 61.22 78 VAL A O 1
ATOM 608 N N . ARG A 1 79 ? 28.574 -3.938 6.951 1.00 53.00 79 ARG A N 1
ATOM 609 C CA . ARG A 1 79 ? 28.112 -2.824 6.100 1.00 53.00 79 ARG A CA 1
ATOM 610 C C . ARG A 1 79 ? 26.669 -2.441 6.437 1.00 53.00 79 ARG A C 1
ATOM 612 O O . ARG A 1 79 ? 25.785 -3.294 6.461 1.00 53.00 79 ARG A O 1
ATOM 619 N N . ARG A 1 80 ? 26.427 -1.162 6.745 1.00 55.09 80 ARG A N 1
ATOM 620 C CA . ARG A 1 80 ? 25.084 -0.617 7.006 1.00 55.09 80 ARG A CA 1
ATOM 621 C C . ARG A 1 80 ? 24.518 -0.092 5.692 1.00 55.09 80 ARG A C 1
ATOM 623 O O . ARG A 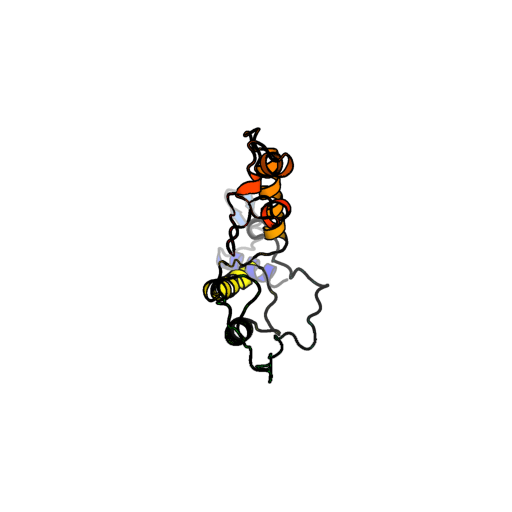1 80 ? 24.900 0.988 5.256 1.00 55.09 80 ARG A O 1
ATOM 630 N N . GLU A 1 81 ? 23.643 -0.854 5.047 1.00 54.75 81 GLU A N 1
ATOM 631 C CA . GLU A 1 81 ? 22.857 -0.301 3.945 1.00 54.75 81 GLU A CA 1
ATOM 632 C C . GLU A 1 81 ? 21.828 0.696 4.500 1.00 54.75 81 GLU A C 1
ATOM 634 O O . GLU A 1 81 ? 21.247 0.449 5.563 1.00 54.75 81 GLU A O 1
ATOM 639 N N . PRO A 1 82 ? 21.622 1.848 3.838 1.00 56.56 82 PRO A N 1
ATOM 640 C CA . PRO A 1 82 ? 20.659 2.835 4.295 1.00 56.56 82 PRO A CA 1
ATOM 641 C C . PRO A 1 82 ? 19.246 2.243 4.254 1.00 56.56 82 PRO A C 1
ATOM 643 O O . PRO A 1 82 ? 18.849 1.641 3.258 1.00 56.56 82 PRO A O 1
ATOM 646 N N . ALA A 1 83 ? 18.461 2.484 5.308 1.00 55.31 83 ALA A N 1
ATOM 647 C CA . ALA A 1 83 ? 17.088 1.995 5.502 1.00 55.31 83 ALA A CA 1
ATOM 648 C C . ALA A 1 83 ? 16.052 2.537 4.488 1.00 55.31 83 ALA A C 1
ATOM 650 O O . ALA A 1 83 ? 14.856 2.541 4.744 1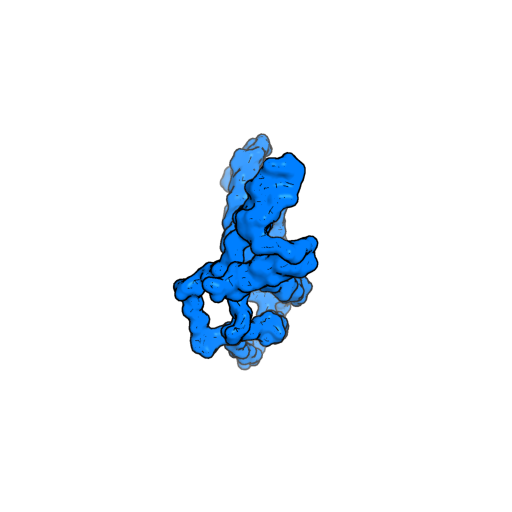.00 55.31 83 ALA A O 1
ATOM 651 N N . LEU A 1 84 ? 16.499 3.037 3.339 1.00 55.56 84 LEU A N 1
ATOM 652 C CA . LEU A 1 84 ? 15.684 3.708 2.332 1.00 55.56 84 LEU A CA 1
ATOM 653 C C . LEU A 1 84 ? 14.954 2.726 1.393 1.00 55.56 84 LEU A C 1
ATOM 655 O O . LEU A 1 84 ? 14.225 3.173 0.511 1.00 55.56 84 LEU A O 1
ATOM 659 N N . GLY A 1 85 ? 15.194 1.416 1.523 1.00 54.53 85 GLY A N 1
ATOM 660 C CA . GLY A 1 85 ? 14.535 0.358 0.753 1.00 54.53 85 GLY A CA 1
ATOM 661 C C . GLY A 1 85 ? 13.729 -0.582 1.649 1.00 54.53 85 GLY A C 1
ATOM 662 O O . GLY A 1 85 ? 14.133 -0.881 2.776 1.00 54.53 85 GLY A O 1
ATOM 663 N N . GLY A 1 86 ? 12.582 -1.052 1.151 1.00 55.12 86 GLY A N 1
ATOM 664 C CA . GLY A 1 86 ? 11.768 -2.053 1.842 1.00 55.12 86 GLY A CA 1
ATOM 665 C C . GLY A 1 86 ? 12.576 -3.333 2.072 1.00 55.12 86 GLY A C 1
ATOM 666 O O . GLY A 1 86 ? 13.063 -3.928 1.117 1.00 55.12 86 GLY A O 1
ATOM 667 N N . GLY A 1 87 ? 12.752 -3.727 3.336 1.00 61.47 87 GLY A N 1
ATOM 668 C CA . GLY A 1 87 ? 13.505 -4.927 3.731 1.00 61.47 87 GLY A CA 1
ATOM 669 C C . GLY A 1 87 ? 14.592 -4.685 4.783 1.00 61.47 87 GLY A C 1
ATOM 670 O O . GLY A 1 87 ? 14.924 -5.602 5.529 1.00 61.47 87 GLY A O 1
ATOM 671 N N . TYR A 1 88 ? 15.079 -3.448 4.931 1.00 65.50 88 TYR A N 1
ATOM 672 C CA . TYR A 1 88 ? 16.140 -3.102 5.888 1.00 65.50 88 TYR A CA 1
ATOM 673 C C . TYR A 1 88 ? 15.653 -2.089 6.928 1.00 65.50 88 TYR A C 1
ATOM 675 O O . TYR A 1 88 ? 16.078 -0.936 6.969 1.00 65.50 88 TYR A O 1
ATOM 683 N N . LEU A 1 89 ? 14.738 -2.518 7.799 1.00 72.50 89 LEU A N 1
ATOM 684 C CA . LEU A 1 89 ? 14.360 -1.732 8.971 1.00 72.50 89 LEU A CA 1
ATOM 685 C C . LEU A 1 89 ? 15.358 -1.975 1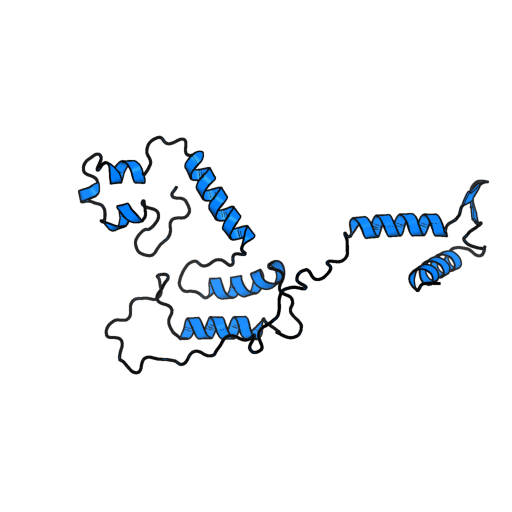0.109 1.00 72.50 89 LEU A C 1
ATOM 687 O O . LEU A 1 89 ? 15.631 -3.107 10.503 1.00 72.50 89 LEU A O 1
ATOM 691 N N . HIS A 1 90 ? 15.907 -0.897 10.668 1.00 75.44 90 HIS A N 1
ATOM 692 C CA . HIS A 1 90 ? 16.632 -0.973 11.932 1.00 75.44 90 HIS A CA 1
ATOM 693 C C . HIS A 1 90 ? 15.704 -1.337 13.097 1.00 75.44 90 HIS A C 1
ATOM 695 O O . HIS A 1 90 ? 14.516 -1.017 13.078 1.00 75.44 90 HIS A O 1
ATOM 701 N N . TRP A 1 91 ? 16.283 -1.924 14.150 1.00 78.50 91 TRP A N 1
ATOM 702 C CA . TRP A 1 91 ? 15.595 -2.241 15.409 1.00 78.50 91 TRP A CA 1
ATOM 703 C C . TRP A 1 91 ? 14.752 -1.068 15.942 1.00 78.50 91 TRP A C 1
ATOM 705 O O . TRP A 1 91 ? 13.613 -1.267 16.348 1.00 78.50 91 TRP A O 1
ATOM 715 N N . GLY A 1 92 ? 15.256 0.168 15.838 1.00 80.31 92 GLY A N 1
ATOM 716 C CA . GLY A 1 92 ? 14.519 1.363 16.261 1.00 80.31 92 GLY A CA 1
ATOM 717 C C . GLY A 1 92 ? 13.195 1.584 15.518 1.00 80.31 92 GLY A C 1
ATOM 718 O O . GLY A 1 92 ? 12.240 2.059 16.122 1.00 80.31 92 GLY A O 1
ATOM 719 N N . HIS A 1 93 ? 13.088 1.194 14.242 1.00 83.25 93 HIS A N 1
ATOM 720 C CA . HIS A 1 93 ? 11.820 1.274 13.513 1.00 83.25 93 HIS A CA 1
ATOM 721 C C . HIS A 1 93 ? 10.818 0.223 14.004 1.00 83.25 93 HIS A C 1
ATOM 723 O O . HIS A 1 93 ? 9.640 0.539 14.141 1.00 83.25 93 HIS A O 1
ATOM 729 N N . PHE A 1 94 ? 11.274 -0.997 14.309 1.00 81.38 94 PHE A N 1
ATOM 730 C CA . PHE A 1 94 ? 10.419 -2.041 14.885 1.00 81.38 94 PHE A CA 1
ATOM 731 C C . PHE A 1 94 ? 9.909 -1.644 16.271 1.00 81.38 94 PHE A C 1
ATOM 733 O O . PHE A 1 94 ? 8.717 -1.768 16.543 1.00 81.38 94 PHE A O 1
ATOM 740 N N . GLU A 1 95 ? 10.778 -1.089 17.119 1.00 84.50 95 GLU A N 1
ATOM 741 C CA . GLU A 1 95 ? 10.365 -0.606 18.438 1.00 84.50 95 GLU A CA 1
ATOM 742 C C . GLU A 1 95 ? 9.431 0.608 18.325 1.00 84.50 95 GLU A C 1
ATOM 744 O O . GLU A 1 95 ? 8.432 0.686 19.037 1.00 84.50 95 GLU A O 1
ATOM 749 N N . MET A 1 96 ? 9.666 1.509 17.364 1.00 86.44 96 MET A N 1
ATOM 750 C CA . MET A 1 96 ? 8.751 2.614 17.064 1.00 86.44 96 MET A CA 1
ATOM 751 C C . MET A 1 96 ? 7.358 2.110 16.654 1.00 86.44 96 MET A C 1
ATOM 753 O O . MET A 1 96 ? 6.359 2.621 17.170 1.00 86.44 96 MET A O 1
ATOM 757 N N . MET A 1 97 ? 7.271 1.099 15.780 1.00 86.06 97 MET A N 1
ATOM 758 C CA . MET A 1 97 ? 5.997 0.471 15.406 1.00 86.06 97 MET A CA 1
ATOM 759 C C . MET A 1 97 ? 5.318 -0.157 16.623 1.00 86.06 97 MET A C 1
ATOM 761 O O . MET A 1 97 ? 4.146 0.116 16.878 1.00 86.06 97 MET A O 1
ATOM 765 N N . ARG A 1 98 ? 6.064 -0.953 17.402 1.00 85.88 98 ARG A N 1
ATOM 766 C CA . ARG A 1 98 ? 5.561 -1.656 18.586 1.00 85.88 98 ARG A CA 1
ATOM 767 C C . ARG A 1 98 ? 4.986 -0.690 19.615 1.00 85.88 98 ARG A C 1
ATOM 769 O O . ARG A 1 98 ? 3.877 -0.905 20.094 1.00 85.88 98 ARG A O 1
ATOM 776 N N . LEU A 1 99 ? 5.715 0.383 19.923 1.00 85.88 99 LEU A N 1
ATOM 777 C CA . LEU A 1 99 ? 5.289 1.410 20.873 1.00 85.88 99 LEU A CA 1
ATOM 778 C C . LEU A 1 99 ? 4.101 2.216 20.351 1.00 85.88 99 LEU A C 1
ATOM 780 O O . LEU A 1 99 ? 3.188 2.499 21.120 1.00 85.88 99 LEU A O 1
ATOM 784 N N . THR A 1 100 ? 4.088 2.580 19.066 1.00 84.50 100 THR A N 1
ATOM 785 C CA . THR A 1 100 ? 2.971 3.347 18.492 1.00 84.50 100 THR A CA 1
ATOM 786 C C . THR A 1 100 ? 1.689 2.512 18.496 1.00 84.50 100 THR A C 1
ATOM 788 O O . THR A 1 100 ? 0.660 2.987 18.959 1.00 84.50 100 THR A O 1
ATOM 791 N N . ILE A 1 101 ? 1.760 1.245 18.079 1.00 83.69 101 ILE A N 1
ATOM 792 C CA . ILE A 1 101 ? 0.608 0.332 18.088 1.00 83.69 101 ILE A CA 1
ATOM 793 C C . ILE A 1 101 ? 0.178 0.025 19.526 1.00 83.69 101 ILE A C 1
ATOM 795 O O . ILE A 1 101 ? -0.998 0.122 19.846 1.00 83.69 101 ILE A O 1
ATOM 799 N N . GLY A 1 102 ? 1.122 -0.283 20.419 1.00 80.69 102 GLY A N 1
ATOM 800 C CA . GLY A 1 102 ? 0.826 -0.626 21.811 1.00 80.69 102 GLY A CA 1
ATOM 801 C C . GLY A 1 102 ? 0.256 0.522 22.651 1.00 80.69 102 GLY A C 1
ATOM 802 O O . GLY A 1 102 ? -0.361 0.246 23.674 1.00 80.69 102 GLY A O 1
ATOM 803 N N . ARG A 1 103 ? 0.455 1.784 22.242 1.00 81.69 103 ARG A N 1
ATOM 804 C CA . ARG A 1 103 ? -0.181 2.965 22.857 1.00 81.69 103 ARG A CA 1
ATOM 805 C C . ARG A 1 103 ? -1.588 3.232 22.329 1.00 81.69 103 ARG A C 1
ATOM 807 O O . ARG A 1 103 ? -2.370 3.852 23.032 1.00 81.69 103 ARG A O 1
ATOM 814 N N . CYS A 1 104 ? -1.876 2.821 21.096 1.00 76.44 104 CYS A N 1
ATOM 815 C CA . CYS A 1 104 ? -3.163 3.066 20.445 1.00 76.44 104 CYS A CA 1
ATOM 816 C C . CYS A 1 104 ? -4.128 1.875 20.539 1.00 76.44 104 CYS A C 1
ATOM 818 O O . CYS A 1 104 ? -5.282 2.024 20.164 1.00 76.44 104 CYS A O 1
ATOM 820 N N . MET A 1 105 ? -3.663 0.703 20.981 1.00 74.88 105 MET A N 1
ATOM 821 C CA . MET A 1 105 ? -4.438 -0.537 20.995 1.00 74.88 105 MET A CA 1
ATOM 822 C C . MET A 1 105 ? -4.748 -0.991 22.423 1.00 74.88 105 MET A C 1
ATOM 824 O O . MET A 1 105 ? -3.841 -1.392 23.159 1.00 74.88 105 MET A O 1
ATOM 828 N N . ASP A 1 106 ? -6.038 -1.039 22.761 1.00 73.88 106 ASP A N 1
ATOM 829 C CA . ASP A 1 106 ? -6.539 -1.629 24.002 1.00 73.88 106 ASP A CA 1
ATOM 830 C C . ASP A 1 106 ? -7.188 -3.000 23.738 1.00 73.88 106 ASP A C 1
ATOM 832 O O . ASP A 1 106 ? -8.279 -3.082 23.175 1.00 73.88 106 ASP A O 1
ATOM 836 N N . PRO A 1 107 ? -6.563 -4.116 24.158 1.00 69.81 107 PRO A N 1
ATOM 837 C CA . PRO A 1 107 ? -6.999 -5.458 23.763 1.00 69.81 107 PRO A CA 1
ATOM 838 C C . PRO A 1 107 ? -8.316 -5.922 24.399 1.00 69.81 107 PRO A C 1
ATOM 840 O O . PRO A 1 107 ? -8.859 -6.937 23.983 1.00 69.81 107 PRO A O 1
ATOM 843 N N . LYS A 1 108 ? -8.795 -5.234 25.443 1.00 67.44 108 LYS A N 1
ATOM 844 C CA . LYS A 1 108 ? -10.033 -5.588 26.158 1.00 67.44 108 LYS A CA 1
ATOM 845 C C . LYS A 1 108 ? -11.264 -4.853 25.627 1.00 67.44 108 LYS A C 1
ATOM 847 O O . LYS A 1 108 ? -12.375 -5.302 25.872 1.00 67.44 108 LYS A O 1
ATOM 852 N N . THR A 1 109 ? -11.066 -3.717 24.967 1.00 64.00 109 THR A N 1
ATOM 853 C CA . THR A 1 109 ? -12.138 -2.782 24.597 1.00 64.00 109 THR A CA 1
ATOM 854 C C . THR A 1 109 ? -12.230 -2.566 23.091 1.00 64.00 109 THR A C 1
ATOM 856 O O . THR A 1 109 ? -13.304 -2.231 22.604 1.00 64.00 109 THR A O 1
ATOM 859 N N . MET A 1 110 ? -11.135 -2.755 22.347 1.00 63.88 110 MET A N 1
ATOM 860 C CA . MET A 1 110 ? -11.054 -2.345 20.948 1.00 63.88 110 MET A CA 1
ATOM 861 C C . MET A 1 110 ? -11.402 -3.493 19.989 1.00 63.88 110 MET A C 1
ATOM 863 O O . MET A 1 110 ? -10.586 -4.382 19.738 1.00 63.88 110 MET A O 1
ATOM 867 N N . PHE A 1 111 ? -12.598 -3.434 19.400 1.00 61.50 111 PHE A N 1
ATOM 868 C CA . PHE A 1 111 ? -12.935 -4.158 18.172 1.00 61.50 111 PHE A CA 1
ATOM 869 C C . PHE A 1 111 ? -12.574 -3.270 16.985 1.00 61.50 111 PHE A C 1
ATOM 871 O O . PHE A 1 111 ? -13.001 -2.127 16.905 1.00 61.50 111 PHE A O 1
ATOM 878 N N . CYS A 1 112 ? -11.719 -3.761 16.093 1.00 65.94 112 CYS A N 1
ATOM 879 C CA . CYS A 1 112 ? -11.022 -2.894 15.151 1.00 65.94 112 CYS A CA 1
ATOM 880 C C . CYS A 1 112 ? -11.740 -2.814 13.800 1.00 65.94 112 CYS A C 1
ATOM 882 O O . CYS A 1 112 ? -11.484 -3.636 12.917 1.00 65.94 112 CYS A O 1
ATOM 884 N N . GLU A 1 113 ? -12.563 -1.789 13.588 1.00 75.81 113 GLU A N 1
ATOM 885 C CA . GLU A 1 113 ? -12.897 -1.372 12.225 1.00 75.81 113 GLU A CA 1
ATOM 886 C C . GLU A 1 113 ? -11.687 -0.677 11.574 1.00 75.81 113 GLU A C 1
ATOM 888 O O . GLU A 1 113 ? -10.920 0.048 12.216 1.00 75.81 113 GLU A O 1
ATOM 893 N N . PHE A 1 114 ? -11.515 -0.847 10.258 1.00 81.50 114 PHE A N 1
ATOM 894 C CA . PHE A 1 114 ? -10.398 -0.219 9.541 1.00 81.50 114 PHE A CA 1
ATOM 895 C C . PHE A 1 114 ? -10.409 1.314 9.657 1.00 81.50 114 PHE A C 1
ATOM 897 O O . PHE A 1 114 ? -9.344 1.926 9.635 1.00 81.50 114 PHE A O 1
ATOM 904 N N . GLY A 1 115 ? -11.585 1.935 9.811 1.00 81.69 115 GLY A N 1
ATOM 905 C CA 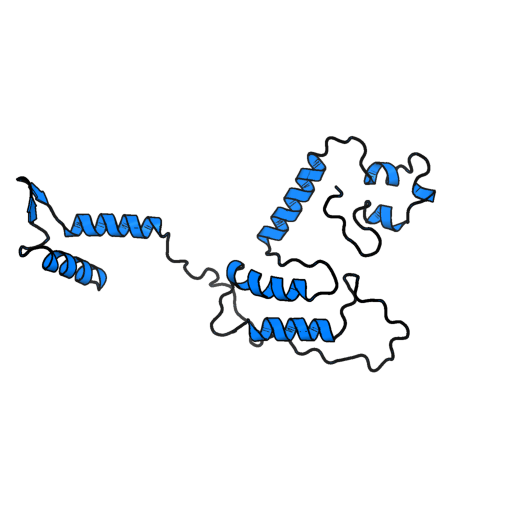. GLY A 1 115 ? -11.718 3.384 9.985 1.00 81.69 115 GLY A CA 1
ATOM 906 C C . GLY A 1 115 ? -10.949 3.914 11.197 1.00 81.69 115 GLY A C 1
ATOM 907 O O . GLY A 1 115 ? -10.197 4.881 11.070 1.00 81.69 115 GLY A O 1
ATOM 908 N N . GLU A 1 116 ? -11.063 3.233 12.336 1.00 81.94 116 GLU A N 1
ATOM 909 C CA . GLU A 1 116 ? -10.378 3.595 13.581 1.00 81.94 116 GLU A CA 1
ATOM 910 C C . GLU A 1 116 ? -8.872 3.330 13.477 1.00 81.94 116 GLU A C 1
ATOM 912 O O . GLU A 1 116 ? -8.032 4.158 13.842 1.00 81.94 116 GLU A O 1
ATOM 917 N N . VAL A 1 117 ? -8.519 2.187 12.885 1.00 83.81 117 VAL A N 1
ATOM 918 C CA . VAL A 1 117 ? -7.131 1.730 12.792 1.00 83.81 117 VAL A CA 1
ATOM 919 C C . VAL A 1 117 ? -6.298 2.540 11.797 1.00 83.81 117 VAL A C 1
ATOM 921 O O . VAL A 1 117 ? -5.095 2.763 11.984 1.00 83.81 117 VAL A O 1
ATOM 924 N N . LYS A 1 118 ? -6.930 3.038 10.733 1.00 88.31 118 LYS A N 1
ATOM 925 C CA . LYS A 1 118 ? -6.260 3.768 9.655 1.00 88.31 118 LYS A CA 1
ATOM 926 C C . LYS A 1 118 ? -5.518 5.003 10.158 1.00 88.31 118 LYS A C 1
ATOM 928 O O . LYS A 1 118 ? -4.422 5.282 9.664 1.00 88.31 118 LYS A O 1
ATOM 933 N N . ALA A 1 119 ? -6.071 5.731 11.129 1.00 87.12 119 ALA A N 1
ATOM 934 C CA . ALA A 1 119 ? -5.474 6.966 11.629 1.00 87.12 119 ALA A CA 1
ATOM 935 C C . ALA A 1 119 ? -4.095 6.718 12.260 1.00 87.12 119 ALA A C 1
ATOM 937 O O . ALA A 1 119 ? -3.105 7.329 11.845 1.00 87.12 119 ALA A O 1
ATOM 938 N N . PHE A 1 120 ? -3.993 5.773 13.200 1.00 86.12 120 PHE A N 1
ATOM 939 C CA . PHE A 1 120 ? -2.715 5.486 13.852 1.00 86.12 120 PHE A CA 1
ATOM 940 C C . PHE A 1 120 ? -1.745 4.735 12.930 1.00 86.12 120 PHE A C 1
ATOM 942 O O . PHE A 1 120 ? -0.548 5.026 12.944 1.00 86.12 120 PHE A O 1
ATOM 949 N N . LEU A 1 121 ? -2.223 3.833 12.060 1.00 89.19 121 LEU A N 1
ATOM 950 C CA . LEU A 1 121 ? -1.346 3.178 11.080 1.00 89.19 121 LEU A CA 1
ATOM 951 C C . LEU A 1 121 ? -0.750 4.179 10.089 1.00 89.19 121 LEU A C 1
ATOM 953 O O . LEU A 1 121 ? 0.400 4.035 9.681 1.00 89.19 121 LEU A O 1
ATOM 957 N N . THR A 1 122 ? -1.488 5.235 9.745 1.00 91.69 122 THR A N 1
ATOM 958 C CA . THR A 1 122 ? -0.964 6.327 8.916 1.00 91.69 122 THR A CA 1
ATOM 959 C C . THR A 1 122 ? 0.152 7.087 9.638 1.00 91.69 122 THR A C 1
ATOM 961 O O . THR A 1 122 ? 1.147 7.454 9.011 1.00 91.69 122 THR A O 1
ATOM 964 N N . GLN A 1 123 ? 0.050 7.286 10.957 1.00 89.88 123 GLN A N 1
ATOM 965 C CA . GLN A 1 123 ? 1.138 7.881 11.744 1.00 89.88 123 GLN A CA 1
ATOM 966 C C . GLN A 1 123 ? 2.388 6.996 11.742 1.00 89.88 123 GLN A C 1
ATOM 968 O O . GLN A 1 123 ? 3.496 7.509 11.590 1.00 89.88 123 GLN A O 1
ATOM 973 N N . VAL A 1 124 ? 2.221 5.676 11.874 1.00 89.50 124 VAL A N 1
ATOM 974 C CA . VAL A 1 124 ? 3.331 4.718 11.765 1.00 89.50 124 VAL A CA 1
ATOM 975 C C . VAL A 1 124 ? 3.958 4.790 10.376 1.00 89.50 124 VAL A C 1
ATOM 977 O O . VAL A 1 124 ? 5.172 4.930 10.269 1.00 89.50 124 VAL A O 1
ATOM 980 N N . ALA A 1 125 ? 3.139 4.770 9.323 1.00 91.00 125 ALA A N 1
ATOM 981 C CA . ALA A 1 125 ? 3.595 4.815 7.939 1.00 91.00 125 ALA A CA 1
ATOM 982 C C . ALA A 1 125 ? 4.442 6.062 7.637 1.00 91.00 125 ALA A C 1
ATOM 984 O O . ALA A 1 125 ? 5.472 5.953 6.979 1.00 91.00 125 ALA A O 1
ATOM 985 N N . ARG A 1 126 ? 4.065 7.231 8.175 1.00 90.44 126 ARG A N 1
ATOM 986 C CA . ARG A 1 126 ? 4.830 8.483 8.017 1.00 90.44 126 ARG A CA 1
ATOM 987 C C . ARG A 1 126 ? 6.193 8.472 8.706 1.00 90.44 126 ARG A C 1
ATOM 989 O O . ARG A 1 126 ? 7.078 9.210 8.294 1.00 90.44 126 ARG A O 1
ATOM 996 N N . LYS A 1 127 ? 6.363 7.671 9.759 1.00 89.06 127 LYS A N 1
ATOM 997 C CA . LYS A 1 127 ? 7.634 7.541 10.489 1.00 89.06 127 LYS A CA 1
ATOM 998 C C . LYS A 1 127 ? 8.598 6.556 9.828 1.00 89.06 127 LYS A C 1
ATOM 1000 O O . LYS A 1 127 ? 9.721 6.402 10.305 1.00 89.06 127 LYS A O 1
ATOM 1005 N N . LEU A 1 128 ? 8.168 5.853 8.778 1.00 85.38 128 LEU A N 1
ATOM 1006 C CA . LEU A 1 128 ? 9.022 4.913 8.068 1.00 85.38 128 LEU A CA 1
ATOM 1007 C C . LEU A 1 128 ? 9.921 5.632 7.061 1.00 85.38 128 LEU A C 1
ATOM 1009 O O . LEU A 1 128 ? 9.510 6.613 6.447 1.00 85.38 128 LEU A O 1
ATOM 1013 N N . PRO A 1 129 ? 11.144 5.121 6.845 1.00 84.88 129 PRO A N 1
ATOM 1014 C CA . PRO A 1 129 ? 12.115 5.706 5.916 1.00 84.88 129 PRO A CA 1
ATOM 1015 C C . PRO A 1 129 ? 11.768 5.490 4.430 1.00 84.88 129 PRO A C 1
ATOM 1017 O O . PRO A 1 129 ? 12.565 5.825 3.554 1.00 84.88 129 PRO A O 1
ATOM 1020 N N . PHE A 1 130 ? 10.605 4.909 4.130 1.00 83.88 130 PHE A N 1
ATOM 1021 C CA . PHE A 1 130 ? 10.126 4.612 2.784 1.00 83.88 130 PHE A CA 1
ATOM 1022 C C . PHE A 1 130 ? 8.623 4.907 2.672 1.00 83.88 130 PHE A C 1
ATOM 1024 O O . PHE A 1 130 ? 7.921 4.897 3.686 1.00 83.88 130 PHE A O 1
ATOM 1031 N N . PRO A 1 131 ? 8.099 5.148 1.454 1.00 86.56 131 PRO A N 1
ATOM 1032 C CA . PRO A 1 131 ? 6.679 5.414 1.260 1.00 86.56 131 PRO A CA 1
ATOM 1033 C C . PRO A 1 131 ? 5.842 4.191 1.651 1.00 86.56 131 PRO A C 1
ATOM 1035 O O . PRO A 1 131 ? 5.855 3.168 0.969 1.00 86.56 131 PRO A O 1
ATOM 1038 N N . ALA A 1 132 ? 5.094 4.316 2.744 1.00 88.81 132 ALA A N 1
ATOM 1039 C CA . ALA A 1 132 ? 4.198 3.290 3.259 1.00 88.81 132 ALA A CA 1
ATOM 1040 C C . ALA A 1 132 ? 2.752 3.801 3.299 1.00 88.81 132 ALA A C 1
ATOM 1042 O O . ALA A 1 132 ? 2.505 5.000 3.437 1.00 88.81 132 ALA A O 1
ATOM 1043 N N . ALA A 1 133 ? 1.791 2.886 3.188 1.00 90.75 133 ALA A N 1
ATOM 1044 C CA . ALA A 1 133 ? 0.367 3.183 3.293 1.00 90.75 133 ALA A CA 1
ATOM 1045 C C . ALA A 1 133 ? -0.338 2.090 4.102 1.00 90.75 133 ALA A C 1
ATOM 1047 O O . ALA A 1 133 ? -0.016 0.910 3.970 1.00 90.75 133 ALA A O 1
ATOM 1048 N N . ALA A 1 134 ? -1.299 2.492 4.934 1.00 91.81 134 ALA A N 1
ATOM 1049 C CA . ALA A 1 134 ? -2.176 1.569 5.640 1.00 91.81 134 ALA A CA 1
ATOM 1050 C C . ALA A 1 134 ? -3.261 1.066 4.678 1.00 91.81 134 ALA A C 1
ATOM 1052 O O . ALA A 1 134 ? -3.989 1.876 4.103 1.00 91.81 134 ALA A O 1
ATOM 1053 N N . VAL A 1 135 ? -3.366 -0.252 4.514 1.00 91.50 135 VAL A N 1
ATOM 1054 C CA . VAL A 1 135 ? -4.325 -0.902 3.609 1.00 91.50 135 VAL A CA 1
ATOM 1055 C C . VAL A 1 135 ? -5.087 -2.001 4.348 1.00 91.50 135 VAL A C 1
ATOM 1057 O O . VAL A 1 135 ? -4.509 -2.733 5.149 1.00 91.50 135 VAL A O 1
ATOM 1060 N N . SER A 1 136 ? -6.388 -2.102 4.087 1.00 91.75 136 SER A N 1
ATOM 1061 C CA . SER A 1 136 ? -7.233 -3.250 4.435 1.00 91.75 136 SER A CA 1
ATOM 1062 C C . SER A 1 136 ? -7.241 -4.283 3.305 1.00 91.75 136 SER A C 1
ATOM 1064 O O . SER A 1 136 ? -6.826 -3.978 2.184 1.00 91.75 136 SER A O 1
ATOM 1066 N N . ARG A 1 137 ? -7.775 -5.483 3.570 1.00 87.81 137 ARG A N 1
ATOM 1067 C CA . ARG A 1 137 ? -7.973 -6.531 2.554 1.00 87.81 137 ARG A CA 1
ATOM 1068 C C . ARG A 1 137 ? -8.731 -6.007 1.330 1.00 87.81 137 ARG A C 1
ATOM 1070 O O . ARG A 1 137 ? -8.235 -6.144 0.217 1.00 87.81 137 ARG A O 1
ATOM 1077 N N . ASP A 1 138 ? -9.859 -5.339 1.555 1.00 90.88 138 ASP A N 1
ATOM 1078 C CA . ASP A 1 138 ? -10.723 -4.844 0.477 1.00 90.88 138 ASP A CA 1
ATOM 1079 C C . ASP A 1 138 ? -10.054 -3.712 -0.303 1.00 90.88 138 ASP A C 1
ATOM 1081 O O . ASP A 1 138 ? -10.069 -3.696 -1.530 1.00 90.88 138 ASP A O 1
ATOM 1085 N N . THR A 1 139 ? -9.407 -2.772 0.396 1.00 92.50 139 THR A N 1
ATOM 1086 C CA . THR A 1 139 ? -8.692 -1.679 -0.284 1.00 92.50 139 THR A CA 1
ATOM 1087 C C . THR A 1 139 ? -7.509 -2.193 -1.099 1.00 92.50 139 THR A C 1
ATOM 1089 O O . THR A 1 139 ? -7.284 -1.710 -2.201 1.00 92.50 139 THR A O 1
ATOM 1092 N N . LEU A 1 140 ? -6.782 -3.200 -0.604 1.00 93.38 140 LEU A N 1
ATOM 1093 C CA . LEU A 1 140 ? -5.680 -3.820 -1.333 1.00 93.38 140 LEU A CA 1
ATOM 1094 C C . LEU A 1 140 ? -6.177 -4.563 -2.575 1.00 93.38 140 LEU A C 1
ATOM 1096 O O . LEU A 1 140 ? -5.509 -4.532 -3.605 1.00 93.38 140 LEU A O 1
ATOM 1100 N N . GLN A 1 141 ? -7.329 -5.226 -2.477 1.00 94.88 141 GLN A N 1
ATOM 1101 C CA . GLN A 1 141 ? -7.948 -5.896 -3.612 1.00 94.88 141 GLN A CA 1
ATOM 1102 C C . GLN A 1 141 ? -8.352 -4.888 -4.695 1.00 94.88 141 GLN A C 1
ATOM 1104 O O . GLN A 1 141 ? -7.926 -5.049 -5.834 1.00 94.88 141 GLN A O 1
ATOM 1109 N N . ARG A 1 142 ? -9.025 -3.791 -4.325 1.00 95.12 142 ARG A N 1
ATOM 1110 C CA . ARG A 1 142 ? -9.355 -2.703 -5.264 1.00 95.12 142 ARG A CA 1
ATOM 1111 C C . ARG A 1 142 ? -8.114 -2.114 -5.929 1.00 95.12 142 ARG A C 1
ATOM 1113 O O . ARG A 1 142 ? -8.104 -1.914 -7.132 1.00 95.12 142 ARG A O 1
ATOM 1120 N N . MET A 1 143 ? -7.031 -1.907 -5.174 1.00 92.12 143 MET A N 1
ATOM 1121 C CA . MET A 1 143 ? -5.764 -1.437 -5.751 1.00 92.12 143 MET A CA 1
ATOM 1122 C C . MET A 1 143 ? -5.204 -2.404 -6.806 1.00 92.12 143 MET A C 1
ATOM 1124 O O . MET A 1 143 ? -4.628 -1.949 -7.789 1.00 92.12 143 MET A O 1
ATOM 1128 N N . ARG A 1 144 ? -5.361 -3.723 -6.622 1.00 93.06 144 ARG A N 1
ATOM 1129 C CA . ARG A 1 144 ? -4.935 -4.728 -7.613 1.00 93.06 144 ARG A CA 1
ATOM 1130 C C . ARG A 1 144 ? -5.837 -4.723 -8.843 1.00 93.06 144 ARG A C 1
ATOM 1132 O O . ARG A 1 144 ? -5.320 -4.744 -9.953 1.00 93.06 144 ARG A O 1
ATOM 1139 N N . GLU A 1 145 ? -7.148 -4.659 -8.639 1.00 95.69 145 GLU A N 1
ATOM 1140 C CA . GLU A 1 145 ? -8.142 -4.594 -9.716 1.00 95.69 145 GLU A CA 1
ATOM 1141 C C . GLU A 1 145 ? -7.930 -3.336 -10.570 1.00 95.69 145 GLU A C 1
ATOM 1143 O O . GLU A 1 145 ? -7.774 -3.441 -11.781 1.00 95.69 145 GLU A O 1
ATOM 1148 N N . GLU A 1 146 ? -7.761 -2.165 -9.952 1.00 94.50 146 GLU A N 1
ATOM 1149 C CA . GLU A 1 146 ? -7.440 -0.913 -10.653 1.00 94.50 146 GLU A CA 1
ATOM 1150 C C . GLU A 1 146 ? -6.122 -0.993 -11.443 1.00 94.50 146 GLU A C 1
ATOM 1152 O O . GLU A 1 146 ? -5.978 -0.382 -12.506 1.00 94.50 146 GLU A O 1
ATOM 1157 N N . GLU A 1 147 ? -5.113 -1.698 -10.920 1.00 91.81 147 GLU A N 1
ATOM 1158 C CA . GLU A 1 147 ? -3.864 -1.932 -11.647 1.00 91.81 147 GLU A CA 1
ATOM 1159 C C . GLU A 1 147 ? -4.082 -2.827 -12.871 1.00 91.81 147 GLU A C 1
ATOM 1161 O O . GLU A 1 147 ? -3.504 -2.563 -13.925 1.00 91.81 147 GLU A O 1
ATOM 1166 N N . GLU A 1 148 ? -4.899 -3.871 -12.755 1.00 91.50 148 GLU A N 1
ATOM 1167 C CA . GLU A 1 148 ? -5.242 -4.764 -13.863 1.00 91.50 148 GLU A CA 1
ATOM 1168 C C . GLU A 1 148 ? -6.093 -4.056 -14.916 1.00 91.50 148 GLU A C 1
ATOM 1170 O O . GLU A 1 148 ? -5.775 -4.134 -16.102 1.00 91.50 148 GLU A O 1
ATOM 1175 N N . GLU A 1 149 ? -7.087 -3.274 -14.504 1.00 94.44 149 GLU A N 1
ATOM 1176 C CA . GLU A 1 149 ? -7.897 -2.444 -15.395 1.00 94.44 149 GLU A CA 1
ATOM 1177 C C . GLU A 1 149 ? -7.033 -1.466 -16.186 1.00 94.44 149 GLU A C 1
ATOM 1179 O O . GLU A 1 149 ? -7.171 -1.367 -17.403 1.00 94.44 149 GLU A O 1
ATOM 1184 N N . LYS A 1 150 ? -6.069 -0.799 -15.538 1.00 91.88 150 LYS A N 1
ATOM 1185 C CA . LYS A 1 150 ? -5.113 0.077 -16.236 1.00 91.88 150 LYS A CA 1
ATOM 1186 C C . LYS A 1 150 ? -4.270 -0.682 -17.253 1.00 91.88 150 LYS A C 1
ATOM 1188 O O . LYS A 1 150 ? -3.971 -0.135 -18.311 1.00 91.88 150 LYS A O 1
ATOM 1193 N N . ARG A 1 151 ? -3.886 -1.929 -16.955 1.00 89.94 151 ARG A N 1
ATOM 1194 C CA . ARG A 1 151 ? -3.141 -2.786 -17.894 1.00 89.94 151 ARG A CA 1
ATOM 1195 C C . ARG A 1 151 ? -3.993 -3.180 -19.092 1.00 89.94 151 ARG A C 1
ATOM 1197 O O . ARG A 1 151 ? -3.488 -3.136 -20.209 1.00 89.94 151 ARG A O 1
ATOM 1204 N N . LEU A 1 152 ? -5.253 -3.542 -18.865 1.00 91.88 152 LEU A N 1
ATOM 1205 C CA . LEU A 1 152 ? -6.190 -3.958 -19.910 1.00 91.88 152 LEU A CA 1
ATOM 1206 C C . LEU A 1 152 ? -6.641 -2.780 -20.779 1.00 91.88 152 LEU A C 1
ATOM 1208 O O . LEU A 1 152 ? -6.726 -2.906 -21.995 1.00 91.88 152 LEU A O 1
ATOM 1212 N N . HIS A 1 153 ? -6.882 -1.624 -20.163 1.00 95.00 153 HIS A N 1
ATOM 1213 C CA . HIS A 1 153 ? -7.325 -0.404 -20.834 1.00 95.00 153 HIS A CA 1
ATOM 1214 C C . HIS A 1 153 ? -6.166 0.427 -21.415 1.00 95.00 153 HIS A C 1
ATOM 1216 O O . HIS A 1 153 ? -6.371 1.528 -21.930 1.00 95.00 153 HIS A O 1
ATOM 1222 N N . ASN A 1 154 ? -4.930 -0.071 -21.351 1.00 93.81 154 ASN A N 1
ATOM 1223 C CA . ASN A 1 154 ? -3.789 0.625 -21.921 1.00 93.81 154 ASN A CA 1
ATOM 1224 C C . ASN A 1 154 ? -3.902 0.683 -23.456 1.00 93.81 154 ASN A C 1
ATOM 1226 O O . ASN A 1 154 ? -3.660 -0.304 -24.144 1.00 93.81 154 ASN A O 1
ATOM 1230 N N . GLN A 1 155 ? -4.222 1.866 -23.987 1.00 94.31 155 GLN A N 1
ATOM 1231 C CA . GLN A 1 155 ? -4.328 2.111 -25.431 1.00 94.31 155 GLN A CA 1
ATOM 1232 C C . G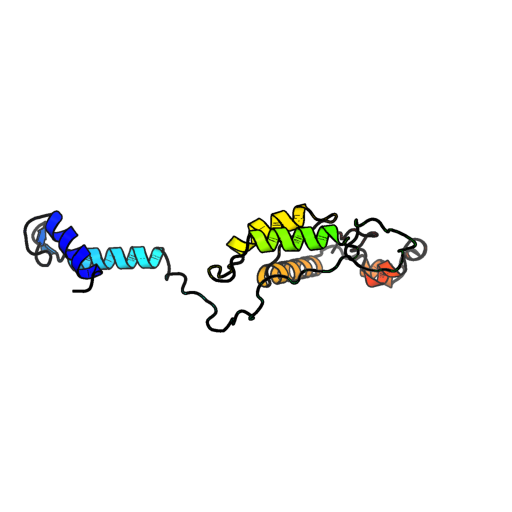LN A 1 155 ? -2.975 2.049 -26.149 1.00 94.31 155 GLN A C 1
ATOM 1234 O O . GLN A 1 155 ? -2.922 1.901 -27.368 1.00 94.31 155 GLN A O 1
ATOM 1239 N N . ASN A 1 156 ? -1.866 2.186 -25.414 1.00 93.31 156 ASN A N 1
ATOM 1240 C CA . ASN A 1 156 ? -0.544 2.154 -26.016 1.00 93.31 156 ASN A CA 1
ATOM 1241 C C . ASN A 1 156 ? -0.173 0.712 -26.427 1.00 93.31 156 ASN A C 1
ATOM 1243 O O . ASN A 1 156 ? 0.005 -0.139 -25.550 1.00 93.31 156 ASN A O 1
ATOM 1247 N N . PRO A 1 157 ? 0.050 0.438 -27.729 1.00 93.12 157 PRO A N 1
ATOM 1248 C CA . PRO A 1 157 ? 0.427 -0.896 -28.208 1.00 93.12 157 PRO A CA 1
ATOM 1249 C C . PRO A 1 157 ? 1.842 -1.325 -27.775 1.00 93.12 157 PRO A C 1
ATOM 1251 O O . PRO A 1 157 ? 2.217 -2.500 -27.907 1.00 93.12 157 PRO A O 1
ATOM 1254 N N . TRP A 1 158 ? 2.641 -0.384 -27.264 1.00 93.06 158 TRP A N 1
ATOM 1255 C CA . TRP A 1 158 ? 4.017 -0.585 -26.830 1.00 93.06 158 TRP A CA 1
ATOM 1256 C C . TRP A 1 158 ? 4.111 -0.669 -25.305 1.00 93.06 158 TRP A C 1
ATOM 1258 O O . TRP A 1 158 ? 4.249 0.338 -24.609 1.00 93.06 158 TRP A O 1
ATOM 1268 N N . THR A 1 159 ? 4.081 -1.891 -24.775 1.00 93.19 159 THR A N 1
ATOM 1269 C CA . THR A 1 159 ? 4.319 -2.144 -23.348 1.00 93.19 159 THR A CA 1
ATOM 1270 C C . THR A 1 159 ? 5.805 -2.343 -23.061 1.00 93.19 159 THR A C 1
ATOM 1272 O O . THR A 1 159 ? 6.546 -2.910 -23.869 1.00 93.19 1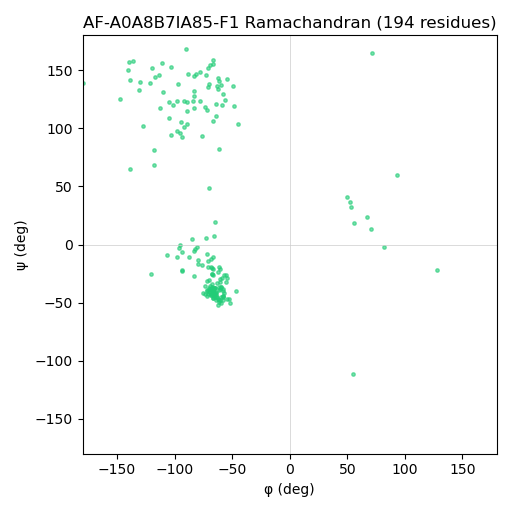59 THR A O 1
ATOM 1275 N N . PHE A 1 160 ? 6.253 -1.907 -21.879 1.00 93.31 160 PHE A N 1
ATOM 1276 C CA . PHE A 1 160 ? 7.646 -2.083 -21.455 1.00 93.31 160 PHE A CA 1
ATOM 1277 C C . PHE A 1 160 ? 8.042 -3.564 -21.450 1.00 93.31 160 PHE A C 1
ATOM 1279 O O . PHE A 1 160 ? 9.082 -3.936 -21.989 1.00 93.31 160 PHE A O 1
ATOM 1286 N N . GLU A 1 161 ? 7.168 -4.422 -20.918 1.00 93.06 161 GLU A N 1
ATOM 1287 C CA . GLU A 1 161 ? 7.364 -5.872 -20.912 1.00 93.06 161 GLU A CA 1
ATOM 1288 C C . GLU A 1 161 ? 7.651 -6.410 -22.320 1.00 93.06 161 GLU A C 1
ATOM 1290 O O . GLU A 1 161 ? 8.633 -7.126 -22.511 1.00 93.06 161 GLU A O 1
ATOM 1295 N N . ARG A 1 162 ? 6.867 -6.008 -23.328 1.00 93.38 162 ARG A N 1
ATOM 1296 C CA . ARG A 1 162 ? 7.035 -6.459 -24.716 1.00 93.38 162 ARG A CA 1
ATOM 1297 C C . ARG A 1 162 ? 8.362 -6.007 -25.327 1.00 93.38 162 ARG A C 1
ATOM 1299 O O . ARG A 1 162 ? 9.048 -6.809 -25.956 1.00 93.38 162 ARG A O 1
ATOM 1306 N N . ILE A 1 163 ? 8.739 -4.745 -25.136 1.00 94.00 163 ILE A N 1
ATOM 1307 C CA . ILE A 1 163 ? 9.973 -4.174 -25.703 1.00 94.00 163 ILE A CA 1
ATOM 1308 C C . ILE A 1 163 ? 11.205 -4.900 -25.151 1.00 94.00 163 ILE A C 1
ATOM 1310 O O . ILE A 1 163 ? 12.102 -5.289 -25.903 1.00 94.00 163 ILE A O 1
ATOM 1314 N N . VAL A 1 164 ? 11.242 -5.104 -23.833 1.00 93.56 164 VAL A N 1
ATOM 1315 C CA . VAL A 1 164 ? 12.405 -5.675 -23.144 1.00 93.56 164 VAL A CA 1
ATOM 1316 C C . VAL A 1 164 ? 12.516 -7.180 -23.378 1.00 93.56 164 VAL A C 1
ATOM 1318 O O . VAL A 1 164 ? 13.612 -7.695 -23.638 1.00 93.56 164 VAL A O 1
ATOM 1321 N N . THR A 1 165 ? 11.390 -7.898 -23.340 1.00 93.56 165 THR A N 1
ATOM 1322 C CA . THR A 1 165 ? 11.363 -9.341 -23.618 1.00 93.56 165 THR A CA 1
ATOM 1323 C C . THR A 1 165 ? 11.767 -9.644 -25.056 1.00 93.56 165 THR A C 1
ATOM 1325 O O . THR A 1 165 ? 12.586 -10.533 -25.257 1.00 93.56 165 THR A O 1
ATOM 1328 N N . ALA A 1 166 ? 11.325 -8.861 -26.041 1.00 95.12 166 ALA A N 1
ATOM 1329 C CA . ALA A 1 166 ? 11.737 -9.036 -27.436 1.00 95.12 166 ALA A CA 1
ATOM 1330 C C . ALA A 1 166 ? 13.117 -8.427 -27.770 1.00 95.12 166 ALA A C 1
ATOM 1332 O O . ALA A 1 166 ? 13.574 -8.554 -28.901 1.00 95.12 166 ALA A O 1
ATOM 1333 N N . ASN A 1 167 ? 13.791 -7.772 -26.811 1.00 94.50 167 ASN A N 1
ATOM 1334 C CA . ASN A 1 167 ? 15.049 -7.043 -27.031 1.00 94.50 167 ASN A CA 1
ATOM 1335 C C . ASN A 1 167 ? 14.985 -6.078 -28.232 1.00 94.50 167 ASN A C 1
ATOM 1337 O O . ASN A 1 167 ? 15.921 -5.986 -29.032 1.00 94.50 167 ASN A O 1
ATOM 1341 N N . MET A 1 168 ? 13.863 -5.371 -28.380 1.00 94.25 168 MET A N 1
ATOM 1342 C CA . MET A 1 168 ? 13.696 -4.423 -29.480 1.00 94.25 168 MET A CA 1
ATOM 1343 C C . MET A 1 168 ? 14.760 -3.326 -29.380 1.00 94.25 168 MET A C 1
ATOM 1345 O O . MET A 1 168 ? 15.097 -2.888 -28.279 1.00 94.25 168 MET A O 1
ATOM 1349 N N . LEU A 1 169 ? 15.306 -2.905 -30.525 1.00 94.81 169 LEU A N 1
ATOM 1350 C CA . LEU A 1 169 ? 16.342 -1.863 -30.625 1.00 94.81 169 LEU A CA 1
ATOM 1351 C C . LEU A 1 169 ? 17.613 -2.140 -29.790 1.00 94.81 169 LEU A C 1
ATOM 1353 O O . LEU A 1 169 ? 18.373 -1.222 -29.498 1.00 94.81 169 LEU A O 1
ATOM 1357 N N . GLY A 1 170 ? 17.851 -3.391 -29.373 1.00 94.25 170 GLY A N 1
ATOM 1358 C CA . GLY A 1 170 ? 18.999 -3.740 -28.530 1.00 94.25 170 GLY A CA 1
ATOM 1359 C C . GLY A 1 170 ? 18.936 -3.158 -27.112 1.00 94.25 170 GLY A C 1
ATOM 1360 O O . GLY A 1 170 ? 19.973 -3.015 -26.461 1.00 94.25 170 GLY A O 1
ATOM 1361 N N . MET A 1 171 ? 17.736 -2.833 -26.615 1.00 92.44 171 MET A N 1
ATOM 1362 C CA . MET A 1 171 ? 17.528 -2.165 -25.322 1.00 92.44 171 MET A CA 1
ATOM 1363 C C . MET A 1 171 ? 18.129 -2.909 -24.123 1.00 92.44 171 MET A C 1
ATOM 1365 O O . MET A 1 171 ? 18.502 -2.273 -23.137 1.00 92.44 171 MET A O 1
ATOM 1369 N N . ARG A 1 172 ? 18.294 -4.239 -24.194 1.00 93.62 172 ARG A N 1
ATOM 1370 C CA . ARG A 1 172 ? 18.908 -5.023 -23.106 1.00 93.62 172 ARG A CA 1
ATOM 1371 C C . ARG A 1 172 ? 20.354 -4.629 -22.806 1.0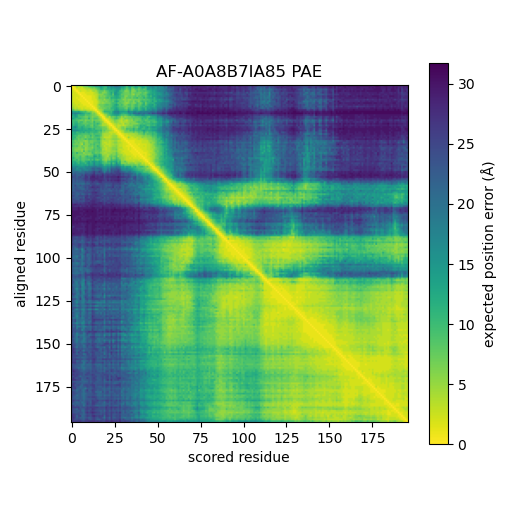0 93.62 172 ARG A C 1
ATOM 1373 O O . ARG A 1 172 ? 20.817 -4.904 -21.709 1.00 93.62 172 ARG A O 1
ATOM 1380 N N . LYS A 1 173 ? 21.050 -3.954 -23.729 1.00 95.12 173 LYS A N 1
ATOM 1381 C CA . LYS A 1 173 ? 22.388 -3.397 -23.472 1.00 95.12 173 LYS A CA 1
ATOM 1382 C C . LYS A 1 173 ? 22.383 -2.364 -22.335 1.00 95.12 173 LYS A C 1
ATOM 1384 O O . LYS A 1 173 ? 23.390 -2.214 -21.653 1.00 95.12 173 LYS A O 1
ATOM 1389 N N . TYR A 1 174 ? 21.265 -1.664 -22.142 1.00 93.00 174 TYR A N 1
ATOM 1390 C CA . TYR A 1 174 ? 21.129 -0.570 -21.175 1.00 93.00 174 TYR A CA 1
ATOM 1391 C C . TYR A 1 174 ? 20.302 -0.943 -19.941 1.00 93.00 174 TYR A C 1
ATOM 1393 O O . TYR A 1 174 ? 20.241 -0.164 -18.992 1.00 93.00 174 TYR A O 1
ATOM 1401 N N . LEU A 1 175 ? 19.649 -2.106 -19.955 1.00 93.50 175 LEU A N 1
ATOM 1402 C CA . LEU A 1 175 ? 18.748 -2.547 -18.894 1.00 93.50 175 LEU A CA 1
ATOM 1403 C C . LEU A 1 175 ? 19.405 -3.585 -17.993 1.00 93.50 175 LEU A C 1
ATOM 1405 O O . LEU A 1 175 ? 20.276 -4.351 -18.407 1.00 93.50 175 LEU A O 1
ATOM 1409 N N . SER A 1 176 ? 18.942 -3.635 -16.749 1.00 92.12 176 SER A N 1
ATOM 1410 C CA . SER A 1 176 ? 19.346 -4.665 -15.807 1.00 92.12 176 SER A CA 1
ATOM 1411 C C . SER A 1 176 ? 18.610 -5.978 -16.099 1.00 92.12 176 SER A C 1
ATOM 1413 O O . SER A 1 176 ? 17.434 -5.955 -16.472 1.00 92.12 176 SER A O 1
ATOM 1415 N N . PRO A 1 177 ? 19.217 -7.151 -15.834 1.00 92.31 177 PRO A N 1
ATOM 1416 C CA . PRO A 1 177 ? 18.498 -8.426 -15.877 1.00 92.31 177 PRO A CA 1
ATOM 1417 C C . PRO A 1 177 ? 17.243 -8.446 -14.985 1.00 92.31 177 PRO A C 1
ATOM 1419 O O . PRO A 1 177 ? 16.261 -9.118 -15.297 1.00 92.31 177 PRO A O 1
ATOM 1422 N N . TYR A 1 178 ? 17.247 -7.671 -13.895 1.00 91.19 178 TYR A N 1
ATOM 1423 C CA . TYR A 1 178 ? 16.104 -7.535 -12.993 1.00 91.19 178 TYR A CA 1
ATOM 1424 C C . TYR A 1 178 ? 14.908 -6.822 -13.634 1.00 91.19 178 TYR A C 1
ATOM 1426 O O . TYR A 1 178 ? 13.768 -7.103 -13.260 1.00 91.19 178 TYR A O 1
ATOM 1434 N N . ASP A 1 179 ? 15.128 -5.972 -14.638 1.00 91.56 179 ASP A N 1
ATOM 1435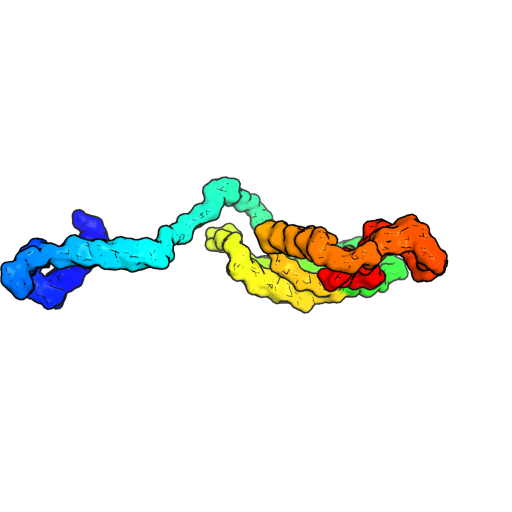 C CA . ASP A 1 179 ? 14.051 -5.249 -15.319 1.00 91.56 179 ASP A CA 1
ATOM 1436 C C . ASP A 1 179 ? 13.143 -6.192 -16.116 1.00 91.56 179 ASP A C 1
ATOM 1438 O O . ASP A 1 179 ? 11.955 -5.906 -16.268 1.00 91.56 179 ASP A O 1
ATOM 1442 N N . LEU A 1 180 ? 13.655 -7.354 -16.548 1.00 90.31 180 LEU A N 1
ATOM 1443 C CA . LEU A 1 180 ? 12.840 -8.406 -17.166 1.00 90.31 180 LEU A CA 1
ATOM 1444 C C . LEU A 1 180 ? 11.854 -9.009 -16.161 1.00 90.31 180 LEU A C 1
ATOM 1446 O O . LEU A 1 180 ? 10.700 -9.263 -16.496 1.00 90.31 180 LEU A O 1
ATOM 1450 N N . LYS A 1 181 ? 12.298 -9.215 -14.916 1.00 90.56 181 LYS A N 1
ATOM 1451 C CA . LYS A 1 181 ? 11.466 -9.774 -13.843 1.00 90.56 181 LYS A CA 1
ATOM 1452 C C . LYS A 1 181 ? 10.449 -8.756 -13.334 1.00 90.56 181 LYS A C 1
ATOM 1454 O O . LYS A 1 181 ? 9.296 -9.095 -13.087 1.00 90.56 181 LYS A O 1
ATOM 1459 N N . PHE A 1 182 ? 10.887 -7.514 -13.161 1.00 90.75 182 PHE A N 1
ATOM 1460 C CA . PHE A 1 182 ? 10.105 -6.456 -12.525 1.00 90.75 182 PHE A CA 1
ATOM 1461 C C . PHE A 1 182 ? 9.352 -5.556 -13.508 1.00 90.75 182 PHE A C 1
ATOM 1463 O O . PHE A 1 182 ? 8.644 -4.644 -13.077 1.00 90.75 182 PHE A O 1
ATOM 1470 N N . LYS A 1 183 ? 9.483 -5.811 -14.816 1.00 90.81 183 LYS A N 1
ATOM 1471 C CA . LYS A 1 183 ? 8.708 -5.179 -15.894 1.00 90.81 183 LYS A CA 1
ATOM 1472 C C . LYS A 1 183 ? 8.747 -3.644 -15.852 1.00 90.81 183 LYS A C 1
ATOM 1474 O O . LYS A 1 183 ? 7.771 -2.987 -16.195 1.00 90.81 183 LYS A O 1
ATOM 1479 N N . GLY A 1 184 ? 9.862 -3.069 -15.391 1.00 89.00 184 GLY A N 1
ATOM 1480 C CA . GLY A 1 184 ? 10.055 -1.614 -15.308 1.00 89.00 184 GLY A CA 1
ATOM 1481 C C . GLY A 1 184 ? 9.223 -0.905 -14.232 1.00 89.00 184 GLY A C 1
ATOM 1482 O O . GLY A 1 184 ? 9.139 0.324 -14.234 1.00 89.00 184 GLY A O 1
ATOM 1483 N N . ARG A 1 185 ? 8.610 -1.648 -13.298 1.00 90.38 185 ARG A N 1
ATOM 1484 C CA . ARG A 1 185 ? 7.857 -1.076 -12.163 1.00 90.38 185 ARG A CA 1
ATOM 1485 C C . ARG A 1 185 ? 8.746 -0.612 -11.012 1.00 90.38 185 ARG A C 1
ATOM 1487 O O . ARG A 1 185 ? 8.286 0.106 -10.125 1.00 90.38 185 ARG A O 1
ATOM 1494 N N . TYR A 1 186 ? 10.011 -1.014 -11.023 1.00 90.56 186 TYR A N 1
ATOM 1495 C CA . TYR A 1 186 ? 10.973 -0.696 -9.981 1.00 90.56 186 TYR A CA 1
ATOM 1496 C C . TYR A 1 186 ? 12.160 0.047 -10.574 1.00 90.56 186 TYR A C 1
ATOM 1498 O O . TYR A 1 186 ? 12.659 -0.311 -11.636 1.00 90.56 186 TYR A O 1
ATOM 1506 N N . TRP A 1 187 ? 12.620 1.068 -9.857 1.00 88.81 187 TRP A N 1
ATOM 1507 C CA . TRP A 1 187 ? 13.873 1.752 -10.147 1.00 88.81 187 TRP A CA 1
ATOM 1508 C C . TRP A 1 187 ? 14.720 1.790 -8.881 1.00 88.81 187 TRP A C 1
ATOM 1510 O O . TRP A 1 187 ? 14.449 2.550 -7.942 1.00 88.81 187 TRP A O 1
ATOM 1520 N N . GLY A 1 188 ? 15.712 0.901 -8.820 1.00 86.50 188 GLY A N 1
ATOM 1521 C CA . GLY A 1 188 ? 16.449 0.624 -7.592 1.00 86.50 188 GLY A CA 1
ATOM 1522 C C . GLY A 1 188 ? 15.494 0.223 -6.464 1.00 86.50 188 GLY A C 1
ATOM 1523 O O . GLY A 1 188 ? 14.871 -0.831 -6.510 1.00 86.50 188 GLY A O 1
ATOM 1524 N N . LYS A 1 189 ? 15.358 1.091 -5.456 1.00 80.00 189 LYS A N 1
ATOM 1525 C CA . LYS A 1 189 ? 14.510 0.867 -4.271 1.00 80.00 189 LYS A CA 1
ATOM 1526 C C . LYS A 1 189 ? 13.090 1.437 -4.379 1.00 80.00 189 LYS A C 1
ATOM 1528 O O . LYS A 1 189 ? 12.289 1.245 -3.468 1.00 80.00 189 LYS A O 1
ATOM 1533 N N . PHE A 1 190 ? 12.791 2.186 -5.439 1.00 85.94 190 PHE A N 1
ATOM 1534 C CA . PHE A 1 190 ? 11.521 2.893 -5.584 1.00 85.94 190 PHE A CA 1
ATOM 1535 C C . PHE A 1 190 ? 10.535 2.095 -6.432 1.00 85.94 190 PHE A C 1
ATOM 1537 O O . PHE A 1 190 ? 10.901 1.556 -7.475 1.00 85.94 190 PHE A O 1
ATOM 1544 N N . PHE A 1 191 ? 9.275 2.074 -5.996 1.00 89.25 191 PHE A N 1
ATOM 1545 C CA . PHE A 1 191 ? 8.163 1.495 -6.742 1.00 89.25 191 PHE A CA 1
ATOM 1546 C C . PHE A 1 191 ? 7.392 2.587 -7.491 1.00 89.25 191 PHE A C 1
ATOM 1548 O O . PHE A 1 191 ? 6.910 3.551 -6.887 1.00 89.25 191 PHE A O 1
ATOM 1555 N N . LEU A 1 192 ? 7.272 2.437 -8.808 1.00 90.44 192 LEU A N 1
ATOM 1556 C CA . LEU A 1 192 ? 6.651 3.410 -9.702 1.00 90.44 192 LEU A CA 1
ATOM 1557 C C . LEU A 1 192 ? 5.172 3.066 -9.917 1.00 90.44 192 LEU A C 1
ATOM 1559 O O . LEU A 1 192 ? 4.821 2.339 -10.838 1.00 90.44 192 LEU A O 1
ATOM 1563 N N . LYS A 1 193 ? 4.289 3.643 -9.094 1.00 87.94 193 LYS A N 1
ATOM 1564 C CA . LYS A 1 193 ? 2.834 3.373 -9.123 1.00 87.94 193 LYS A CA 1
ATOM 1565 C C . LYS A 1 193 ? 2.126 3.751 -10.432 1.00 87.94 193 LYS A C 1
ATOM 1567 O O . LYS A 1 193 ? 1.044 3.257 -10.707 1.00 87.94 193 LYS A O 1
ATOM 1572 N N . HIS A 1 194 ? 2.697 4.677 -11.198 1.00 86.31 194 HIS A N 1
ATOM 1573 C CA . HIS A 1 194 ? 2.116 5.167 -12.451 1.00 86.31 194 HIS A CA 1
ATOM 1574 C C . HIS A 1 194 ? 2.518 4.319 -13.668 1.00 86.31 194 HIS A C 1
ATOM 1576 O O . HIS A 1 194 ? 1.995 4.536 -14.757 1.00 86.31 194 HIS A O 1
ATOM 1582 N N . ARG A 1 195 ? 3.481 3.399 -13.514 1.00 87.81 195 ARG A N 1
ATOM 1583 C CA . ARG A 1 195 ? 3.909 2.488 -14.579 1.00 87.81 195 ARG A CA 1
ATOM 1584 C C . ARG A 1 195 ? 2.964 1.292 -14.618 1.00 87.81 195 ARG A C 1
ATOM 1586 O O . ARG A 1 195 ? 2.689 0.686 -13.584 1.00 87.81 195 ARG A O 1
ATOM 1593 N N . VAL A 1 196 ? 2.513 0.956 -15.821 1.00 83.19 196 VAL A N 1
ATOM 1594 C CA . VAL A 1 196 ? 1.541 -0.106 -16.093 1.00 83.19 196 VAL A CA 1
ATOM 1595 C C . VAL A 1 196 ? 2.225 -1.269 -16.787 1.00 83.19 196 VAL A C 1
ATOM 1597 O O . VAL A 1 196 ? 2.916 -1.017 -17.801 1.00 83.19 196 VAL A O 1
#

Radius of gyration: 30.55 Å; Cα contacts (8 Å, |Δi|>4): 113; chains: 1; bounding box: 93×34×59 Å